Protein AF-A0A431HEK0-F1 (afdb_monomer)

pLDDT: mean 80.91, std 14.68, range [28.23, 98.06]

Mean predicted aligned error: 15.7 Å

Sequence (333 aa):
MTTFSYTINENSAVAIPVDEPGTIIGIVGDNPNFGKFKEALRTKTATTQMLLDFASPARMIQRQIESEDYNGIQIIDGVLFHDGNEVIGSLADRILRLHLEGFELKPLALFAERLWRNPDVRVRAELDLFLEACDLPITPDGFFLAFKKVRSNYTDIHSGTFDNSIGRTPSMPRDQVDDNRHRTCSSGLHFCSKEYLPKFGSNDSGTRVMVVKVSPEDVVAIPADYNNSKGRASRYEVVGEVSHEAALTKVWPAVSAEYGSPEPATVVQTPKPKNPNGAFSIETKQLGTLNAIHAENALHKYGSATNWARAHNWPESTVRDWVRRLRKMGANL

Solvent-accessible surface area (backbone atoms only — not comparable to full-atom values): 18283 Å² total; per-residue (Å²): 132,58,54,66,55,70,53,77,60,90,60,32,35,39,40,26,37,69,91,43,73,86,46,78,44,58,37,49,46,86,45,85,39,38,65,58,48,54,48,30,63,72,70,64,72,35,42,74,63,59,49,46,31,50,49,31,60,49,58,39,50,27,48,53,43,75,73,41,94,52,85,55,45,45,51,59,97,71,43,36,26,48,79,86,39,78,47,61,62,71,52,38,52,49,49,54,50,43,40,69,75,68,46,72,60,62,27,53,42,41,25,50,56,32,29,68,64,20,90,46,70,65,45,56,69,45,51,53,59,34,33,64,76,47,63,42,21,33,23,71,83,15,28,34,47,37,34,32,65,22,33,73,83,28,18,35,70,85,83,56,74,48,58,55,46,72,80,29,63,45,70,52,65,61,91,68,32,55,57,56,32,87,52,76,89,60,52,52,52,64,38,24,26,56,89,33,53,86,68,53,70,77,91,56,77,57,53,40,37,33,34,31,42,31,46,48,41,32,49,54,25,62,24,69,55,82,82,40,29,41,36,28,19,27,38,39,35,22,46,17,46,46,54,71,68,54,46,67,68,60,79,62,52,71,66,42,87,80,57,56,58,94,56,81,51,78,81,73,62,60,73,69,57,97,46,84,24,61,84,38,69,44,84,42,96,87,67,42,74,43,39,35,49,60,50,39,54,42,32,68,74,45,72,32,46,56,47,42,14,57,79,68,77,43,62,44,67,57,42,46,48,51,55,51,53,37,40,75,76,68,30,88,114

Radius of gyration: 28.75 Å; Cα contacts (8 Å, |Δi|>4): 610; chains: 1; bounding box: 83×37×68 Å

Secondary structure (DSSP, 8-state):
---EEEEE-SSEEEEEESS-TT--EEEETTSTTHHHHHHHHHHT---HHHHHHHH-HHHHHHHHHHHS--TTEEEETTEEEETTEEPPHHHHHHHHHHHHTT--HHHHHHHHHHHHH-S-HHHHHHHHHHHHHTTPPBPTTS-EEEEEEE-TTSBBTTTS-SB--TT---B--GGGS---TT-SS-SSEEEE-TTTGGGSS---TT-EEEEEEE-GGGEEE--SSTTT-EEEESB-EEEEEE-HHHHHH----SB------SSPPP-------SSGGGG-EEEETTTEEEEHHHHHHHHHHHSSHHHHHHHTT--HHHHHHHHHHHHHTT---

Foldseek 3Di:
DWAWDKDDDQFKIWIATPVGNVDIQIATNPQLLNVVLVVCNVVVVDDPVNSNCSSDVLVVVQVVCVVDPLQQWHRDPQFIDRVRHTQAPLLSVVLSVVVSVVDDNNLSSLLSVLLVLAPDPVLSNVVSVLCVVQLWAGENRNWIKFKAKDALQQARQPPSPFRLDAQDKDADPLVQADLDLQDDDHDFDKTFGLVCVCVHHDPDLSMWMFMKTGGSNQWRYQRPPPPSGMTGGRIIHGHATDDNVCRNVDRDDNYDNDHYDSDHDPPPRPPCPPFVQQVFWDADPPPGIDGLVNLVVLCVVQVHLQSSCVVVVHDSVRSVVRNVRSVVVPRDD

Structure (mmCIF, N/CA/C/O backbone):
data_AF-A0A431HEK0-F1
#
_entry.id   AF-A0A431HEK0-F1
#
loop_
_atom_site.group_PDB
_atom_site.id
_atom_site.type_symbol
_atom_site.label_atom_id
_atom_site.label_alt_id
_atom_site.label_comp_id
_atom_site.label_asym_id
_atom_site.label_entity_id
_atom_site.label_seq_id
_atom_site.pdbx_PDB_ins_code
_atom_site.Cartn_x
_atom_site.Cartn_y
_atom_site.Cartn_z
_atom_site.occupancy
_atom_site.B_iso_or_equiv
_atom_site.auth_seq_id
_atom_site.auth_comp_id
_atom_site.auth_asym_id
_atom_site.auth_atom_id
_atom_site.pdbx_PDB_model_num
ATOM 1 N N . MET A 1 1 ? -25.879 15.448 33.389 1.00 63.03 1 MET A N 1
ATOM 2 C CA . MET A 1 1 ? -24.493 15.049 33.714 1.00 63.03 1 MET A CA 1
ATOM 3 C C . MET A 1 1 ? -24.580 13.860 34.640 1.00 63.03 1 MET A C 1
ATOM 5 O O . MET A 1 1 ? -25.267 13.962 35.650 1.00 63.03 1 MET A O 1
ATOM 9 N N . THR A 1 2 ? -23.964 12.746 34.267 1.00 79.75 2 THR A N 1
ATOM 10 C CA . THR A 1 2 ? -24.025 11.509 35.048 1.00 79.75 2 THR A CA 1
ATOM 11 C C . THR A 1 2 ? -22.987 11.557 36.164 1.00 79.75 2 THR A C 1
ATOM 13 O O . THR A 1 2 ? -21.867 12.021 35.957 1.00 79.75 2 THR A O 1
ATOM 16 N N . THR A 1 3 ? -23.359 11.120 37.365 1.00 89.44 3 THR A N 1
ATOM 17 C CA . THR A 1 3 ? -22.424 11.017 38.496 1.00 89.44 3 THR A CA 1
ATOM 18 C C . THR A 1 3 ? -21.937 9.581 38.594 1.00 89.44 3 THR A C 1
ATOM 20 O O . THR A 1 3 ? -22.735 8.664 38.433 1.00 89.44 3 THR A O 1
ATOM 23 N N . PHE A 1 4 ? -20.649 9.381 38.876 1.00 92.94 4 PHE A N 1
ATOM 24 C CA . PHE A 1 4 ? -20.046 8.051 38.959 1.00 92.94 4 PHE A CA 1
ATOM 25 C C . PHE A 1 4 ? -19.393 7.817 40.314 1.00 92.94 4 PHE A C 1
ATOM 27 O O . PHE A 1 4 ? -18.645 8.665 40.805 1.00 92.94 4 PHE A O 1
ATOM 34 N N . SER A 1 5 ? -19.603 6.627 40.864 1.00 93.31 5 SER A N 1
ATOM 35 C CA . SER A 1 5 ? -18.700 6.034 41.847 1.00 93.31 5 SER A CA 1
ATOM 36 C C . SER A 1 5 ? -17.608 5.286 41.090 1.00 93.31 5 SER A C 1
ATOM 38 O O . SER A 1 5 ? -17.917 4.450 40.245 1.00 93.31 5 SER A O 1
ATOM 40 N N . TYR A 1 6 ? -16.334 5.586 41.348 1.00 93.88 6 TYR A N 1
ATOM 41 C CA . TYR A 1 6 ? -15.240 4.973 40.594 1.00 93.88 6 TYR A CA 1
ATOM 42 C C . TYR A 1 6 ? -14.011 4.668 41.450 1.00 93.88 6 TYR A C 1
ATOM 44 O O . TYR A 1 6 ? -13.747 5.322 42.456 1.00 93.88 6 TYR A O 1
ATOM 52 N N . THR A 1 7 ? -13.237 3.679 41.007 1.00 94.19 7 THR A N 1
ATOM 53 C CA . THR A 1 7 ? -11.906 3.346 41.528 1.00 94.19 7 THR A CA 1
ATOM 54 C C . THR A 1 7 ? -10.924 3.324 40.365 1.00 94.19 7 THR A C 1
ATOM 56 O O . THR A 1 7 ? -11.221 2.754 39.319 1.00 94.19 7 THR A O 1
ATOM 59 N N . ILE A 1 8 ? -9.758 3.947 40.535 1.00 92.75 8 ILE A N 1
ATOM 60 C CA . ILE A 1 8 ? -8.675 3.951 39.546 1.00 92.75 8 ILE A CA 1
ATOM 61 C C . ILE A 1 8 ? -7.411 3.467 40.253 1.00 92.75 8 ILE A C 1
ATOM 63 O O . ILE A 1 8 ? -7.030 4.036 41.275 1.00 92.75 8 ILE A O 1
ATOM 67 N N . ASN A 1 9 ? -6.754 2.455 39.697 1.00 89.88 9 ASN A N 1
ATOM 68 C CA . ASN A 1 9 ? -5.405 2.042 40.078 1.00 89.88 9 ASN A CA 1
ATOM 69 C C . ASN A 1 9 ? -4.476 2.090 38.849 1.00 89.88 9 ASN A C 1
ATOM 71 O O . ASN A 1 9 ? -4.862 2.595 37.793 1.00 89.88 9 ASN A O 1
ATOM 75 N N . GLU A 1 10 ? -3.231 1.634 38.993 1.00 84.50 10 GLU A N 1
ATOM 76 C CA . GLU A 1 10 ? -2.246 1.673 37.902 1.00 84.50 10 GLU A CA 1
ATOM 77 C C . GLU A 1 10 ? -2.648 0.795 36.708 1.00 84.50 10 GLU A C 1
ATOM 79 O O . GLU A 1 10 ? -2.427 1.190 35.565 1.00 84.50 10 GLU A O 1
ATOM 84 N N . ASN A 1 11 ? -3.315 -0.334 36.966 1.00 87.81 11 ASN A N 1
ATOM 85 C CA . ASN A 1 11 ? -3.565 -1.385 35.976 1.00 87.81 11 ASN A CA 1
ATOM 86 C C . ASN A 1 11 ? -5.035 -1.502 35.549 1.00 87.81 11 ASN A C 1
ATOM 88 O O . ASN A 1 11 ? -5.365 -2.359 34.734 1.00 87.81 11 ASN A O 1
ATOM 92 N N . SER A 1 12 ? -5.941 -0.709 36.121 1.00 91.62 12 SER A N 1
ATOM 93 C CA . SER A 1 12 ? -7.375 -0.775 35.830 1.00 91.62 12 SER A CA 1
ATOM 94 C C . SER A 1 12 ? -8.145 0.418 36.397 1.00 91.62 12 SER A C 1
ATOM 96 O O . SER A 1 12 ? -7.710 1.092 37.336 1.00 91.62 12 SER A O 1
ATOM 98 N N . ALA A 1 13 ? -9.330 0.659 35.846 1.00 94.75 13 ALA A N 1
ATOM 99 C CA . ALA A 1 13 ? -10.325 1.553 36.411 1.00 94.75 13 ALA A CA 1
ATOM 100 C C . ALA A 1 13 ? -11.715 0.927 36.296 1.00 94.75 13 ALA A C 1
ATOM 102 O O . ALA A 1 13 ? -12.019 0.241 35.324 1.00 94.75 13 ALA A O 1
ATOM 103 N N . VAL A 1 14 ? -12.557 1.186 37.292 1.00 93.56 14 VAL A N 1
ATOM 104 C CA . VAL A 1 14 ? -13.960 0.766 37.318 1.00 93.56 14 VAL A CA 1
ATOM 105 C C . VAL A 1 14 ? -14.817 1.975 37.657 1.00 93.56 14 VAL A C 1
ATOM 107 O O . VAL A 1 14 ? -14.498 2.699 38.599 1.00 93.56 14 VAL A O 1
ATOM 110 N N . ALA A 1 15 ? -15.895 2.182 36.908 1.00 94.50 15 ALA A N 1
ATOM 111 C CA . ALA A 1 15 ? -16.895 3.214 37.141 1.00 94.50 15 ALA A CA 1
ATOM 112 C C . ALA A 1 15 ? -18.304 2.612 37.177 1.00 94.50 15 ALA A C 1
ATOM 114 O O . ALA A 1 15 ? -18.629 1.721 36.393 1.00 94.50 15 ALA A O 1
ATOM 115 N N . ILE A 1 16 ? -19.133 3.126 38.081 1.00 93.69 16 ILE A N 1
ATOM 116 C CA . ILE A 1 16 ? -20.533 2.744 38.268 1.00 93.69 16 ILE A CA 1
ATOM 117 C C . ILE A 1 16 ? -21.367 4.034 38.239 1.00 93.69 16 ILE A C 1
ATOM 119 O O . ILE A 1 16 ? -21.115 4.915 39.073 1.00 93.69 16 ILE A O 1
ATOM 123 N N . PRO A 1 17 ? -22.312 4.199 37.293 1.00 93.38 17 PRO A N 1
ATOM 124 C CA . PRO A 1 17 ? -23.237 5.326 37.291 1.00 93.38 17 PRO A CA 1
ATOM 125 C C . PRO A 1 17 ? -24.120 5.280 38.542 1.00 93.38 17 PRO A C 1
ATOM 127 O O . PRO A 1 17 ? -24.661 4.235 38.896 1.00 93.38 17 PRO A O 1
ATOM 130 N N . VAL A 1 18 ? -24.273 6.408 39.230 1.00 90.19 18 VAL A N 1
ATOM 131 C CA . VAL A 1 18 ? -25.077 6.492 40.463 1.00 90.19 18 VAL A CA 1
ATOM 132 C C . VAL A 1 18 ? -26.572 6.296 40.178 1.00 90.19 18 VAL A C 1
ATOM 134 O O . VAL A 1 18 ? -27.299 5.773 41.017 1.00 90.19 18 VAL A O 1
ATOM 137 N N . ASP A 1 19 ? -27.021 6.710 38.997 1.00 89.50 19 ASP A N 1
ATOM 138 C CA . ASP A 1 19 ? -28.378 6.544 38.471 1.00 89.50 19 ASP A CA 1
ATOM 139 C C . ASP A 1 19 ? -28.660 5.128 37.941 1.00 89.50 19 ASP A C 1
ATOM 141 O O . ASP A 1 19 ? -29.814 4.706 37.921 1.00 89.50 19 ASP A O 1
ATOM 145 N N . GLU A 1 20 ? -27.620 4.366 37.591 1.00 88.12 20 GLU A N 1
ATOM 146 C CA . GLU A 1 20 ? -27.715 2.983 37.107 1.00 88.12 20 GLU A CA 1
ATOM 147 C C . GLU A 1 20 ? -26.702 2.062 37.817 1.00 88.12 20 GLU A C 1
ATOM 149 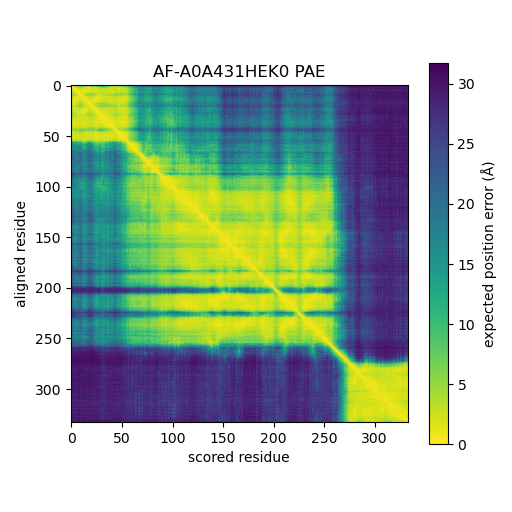O O . GLU A 1 20 ? -25.752 1.572 37.201 1.00 88.12 20 GLU A O 1
ATOM 154 N N . PRO A 1 21 ? -26.890 1.762 39.115 1.00 83.25 21 PRO A N 1
ATOM 155 C CA . PRO A 1 21 ? -25.913 1.007 39.905 1.00 83.25 21 PRO A CA 1
ATOM 156 C C . PRO A 1 21 ? -25.707 -0.449 39.447 1.00 83.25 21 PRO A C 1
ATOM 158 O O . PRO A 1 21 ? -24.748 -1.092 39.869 1.00 83.25 21 PRO A O 1
ATOM 161 N N . GLY A 1 22 ? -26.588 -0.979 38.589 1.00 82.50 22 GLY A N 1
ATOM 162 C CA . GLY A 1 22 ? -26.416 -2.284 37.938 1.00 82.50 22 GLY A CA 1
ATOM 163 C C . GLY A 1 22 ? -25.423 -2.276 36.767 1.00 82.50 22 GLY A C 1
ATOM 164 O O . GLY A 1 22 ? -24.992 -3.341 36.328 1.00 82.50 22 GLY A O 1
ATOM 165 N N . THR A 1 23 ? -25.038 -1.098 36.271 1.00 86.12 23 THR A N 1
ATOM 166 C CA . THR A 1 23 ? -24.104 -0.935 35.155 1.00 86.12 23 THR A CA 1
ATOM 167 C C . THR A 1 23 ? -22.680 -0.796 35.694 1.00 86.12 23 THR A C 1
ATOM 169 O O . THR A 1 23 ? -22.326 0.210 36.303 1.00 86.12 23 THR A O 1
ATOM 172 N N . ILE A 1 24 ? -21.832 -1.799 35.452 1.00 88.25 24 ILE A N 1
ATOM 173 C CA . ILE A 1 24 ? -20.416 -1.782 35.850 1.00 88.25 24 ILE A CA 1
ATOM 174 C C . ILE A 1 24 ? -19.551 -1.599 34.604 1.00 88.25 24 ILE A C 1
ATOM 176 O O . ILE A 1 24 ? -19.612 -2.405 33.676 1.00 88.25 24 ILE A O 1
ATOM 180 N N . ILE A 1 25 ? -18.725 -0.552 34.591 1.00 91.94 25 ILE A N 1
ATOM 181 C CA . ILE A 1 25 ? -17.866 -0.207 33.456 1.00 91.94 25 ILE A CA 1
ATOM 182 C C . ILE A 1 25 ? -16.406 -0.343 33.884 1.00 91.94 25 ILE A C 1
ATOM 184 O O . ILE A 1 25 ? -15.903 0.485 34.641 1.00 91.94 25 ILE A O 1
ATOM 188 N N . GLY A 1 26 ? -15.734 -1.395 33.416 1.00 89.38 26 GLY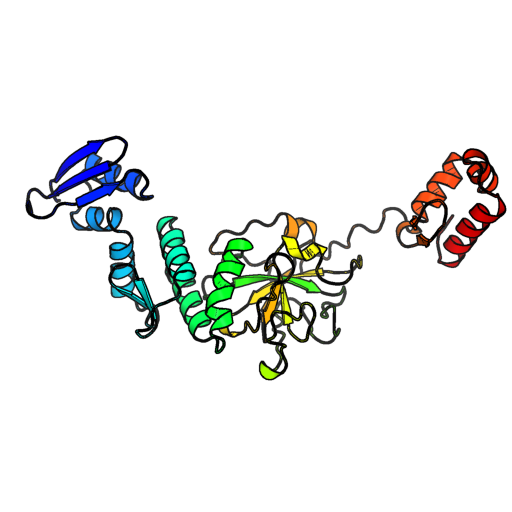 A N 1
ATOM 189 C CA . GLY A 1 26 ? -14.331 -1.679 33.725 1.00 89.38 26 GLY A CA 1
ATOM 190 C C . GLY A 1 26 ? -13.415 -1.502 32.517 1.00 89.38 26 GLY A C 1
ATOM 191 O O . GLY A 1 26 ? -13.778 -1.874 31.407 1.00 89.38 26 GLY A O 1
ATOM 192 N N . ILE A 1 27 ? -12.215 -0.973 32.745 1.00 89.06 27 ILE A N 1
ATOM 193 C CA . ILE A 1 27 ? -11.148 -0.853 31.746 1.00 89.06 27 ILE A CA 1
ATOM 194 C C . ILE A 1 27 ? -9.809 -1.274 32.361 1.00 89.06 27 ILE A C 1
ATOM 196 O O . ILE A 1 27 ? -9.522 -0.958 33.517 1.00 89.06 27 ILE A O 1
ATOM 200 N N . VAL A 1 28 ? -8.995 -1.998 31.595 1.00 87.06 28 VAL A N 1
ATOM 201 C CA . VAL A 1 28 ? -7.632 -2.418 31.963 1.00 87.06 28 VAL A CA 1
ATOM 202 C C . VAL A 1 28 ? -6.593 -1.390 31.506 1.00 87.06 28 VAL A C 1
ATOM 204 O O . VAL A 1 28 ? -6.850 -0.587 30.611 1.00 87.06 28 VAL A O 1
ATOM 207 N N . GLY A 1 29 ? -5.437 -1.371 32.166 1.00 83.31 29 GLY A N 1
ATOM 208 C CA . GLY A 1 29 ? -4.431 -0.314 32.035 1.00 83.31 29 GLY A CA 1
ATOM 209 C C . GLY A 1 29 ? -3.682 -0.287 30.702 1.00 83.31 29 GLY A C 1
ATOM 210 O O . GLY A 1 29 ? -3.176 0.764 30.317 1.00 83.31 29 GLY A O 1
ATOM 211 N N . ASP A 1 30 ? -3.636 -1.418 30.000 1.00 77.94 30 ASP A N 1
ATOM 212 C CA . ASP A 1 30 ? -3.054 -1.588 28.664 1.00 77.94 30 ASP A CA 1
ATOM 213 C C . ASP A 1 30 ? -4.016 -1.192 27.531 1.00 77.94 30 ASP A C 1
ATOM 215 O O . ASP A 1 30 ? -3.599 -1.080 26.378 1.00 77.94 30 ASP A O 1
ATOM 219 N N . ASN A 1 31 ? -5.288 -0.920 27.841 1.00 78.44 31 ASN A N 1
ATOM 220 C CA . ASN A 1 31 ? -6.233 -0.419 26.856 1.00 78.44 31 ASN A CA 1
ATOM 221 C C . ASN A 1 31 ? -5.799 0.986 26.376 1.00 78.44 31 ASN A C 1
ATOM 223 O O . ASN A 1 31 ? -5.596 1.880 27.206 1.00 78.44 31 ASN A O 1
ATOM 227 N N . PRO A 1 32 ? -5.724 1.245 25.056 1.00 75.62 32 PRO A N 1
ATOM 228 C CA . PRO A 1 32 ? -5.269 2.533 24.517 1.00 75.62 32 PRO A CA 1
ATOM 229 C C . PRO A 1 32 ? -6.132 3.729 24.958 1.00 75.62 32 PRO A C 1
ATOM 231 O O . PRO A 1 32 ? -5.646 4.858 25.038 1.00 75.62 32 PRO A O 1
ATOM 234 N N . ASN A 1 33 ? -7.397 3.502 25.322 1.00 83.06 33 ASN A N 1
ATOM 235 C CA . ASN A 1 33 ? -8.299 4.530 25.842 1.00 83.06 33 ASN A CA 1
ATOM 236 C C . ASN A 1 33 ? -8.250 4.685 27.374 1.00 83.06 33 ASN A C 1
ATOM 238 O O . ASN A 1 33 ? -8.965 5.531 27.916 1.00 83.06 33 ASN A O 1
ATOM 242 N N . PHE A 1 34 ? -7.397 3.946 28.095 1.00 88.12 34 PHE A N 1
ATOM 243 C CA . PHE A 1 34 ? -7.302 4.021 29.559 1.00 88.12 34 PHE A CA 1
ATOM 244 C C . PHE A 1 34 ? -7.006 5.440 30.066 1.00 88.12 34 PHE A C 1
ATOM 246 O O . PHE A 1 34 ? -7.581 5.894 31.059 1.00 88.12 34 PHE A O 1
ATOM 253 N N . GLY A 1 35 ? -6.146 6.181 29.359 1.00 88.69 35 GLY A N 1
ATOM 254 C CA . GLY A 1 35 ? -5.864 7.588 29.655 1.00 88.69 35 GLY A CA 1
ATOM 255 C C . GLY A 1 35 ? -7.117 8.467 29.579 1.00 88.69 35 GLY A C 1
ATOM 256 O O . GLY A 1 35 ? -7.443 9.151 30.552 1.00 88.69 35 GLY A O 1
ATOM 257 N N . LYS A 1 36 ? -7.858 8.370 28.465 1.00 87.69 36 LYS A N 1
ATOM 258 C CA . LYS A 1 36 ? -9.098 9.125 28.213 1.00 87.69 36 LYS A CA 1
ATOM 259 C C . LYS A 1 36 ? -10.192 8.779 29.228 1.00 87.69 36 LYS A C 1
ATOM 261 O O . LYS A 1 36 ? -10.860 9.674 29.738 1.00 87.69 36 LYS A O 1
ATOM 266 N N . PHE A 1 37 ? -10.325 7.501 29.593 1.00 90.62 37 PHE A N 1
ATOM 267 C CA . PHE A 1 37 ? -11.273 7.040 30.613 1.00 90.62 37 PHE A CA 1
ATOM 268 C C . PHE A 1 37 ? -11.012 7.692 31.978 1.00 90.62 37 PHE A C 1
ATOM 270 O O . PHE A 1 37 ? -11.928 8.224 32.609 1.00 90.62 37 PHE A O 1
ATOM 277 N N . LYS A 1 38 ? -9.746 7.713 32.424 1.00 92.75 38 LYS A N 1
ATOM 278 C CA . LYS A 1 38 ? -9.354 8.366 33.685 1.00 92.75 38 LYS A CA 1
ATOM 279 C C . LYS A 1 38 ? -9.619 9.867 33.658 1.00 92.75 38 LYS A C 1
ATOM 281 O O . LYS A 1 38 ? -10.068 10.426 34.657 1.00 92.75 38 LYS A O 1
ATOM 286 N N . GLU A 1 39 ? -9.308 10.523 32.547 1.00 91.12 39 GLU A N 1
ATOM 287 C CA . GLU A 1 39 ? -9.501 11.963 32.394 1.00 91.12 39 GLU A CA 1
ATOM 288 C C . GLU A 1 39 ? -10.985 12.349 32.411 1.00 91.12 39 GLU A C 1
ATOM 290 O O . GLU A 1 39 ? -11.368 13.265 33.142 1.00 91.12 39 GLU A O 1
ATOM 295 N N . ALA A 1 40 ? -11.836 11.608 31.696 1.00 90.25 40 ALA A N 1
ATOM 296 C CA . ALA A 1 40 ? -13.280 11.837 31.657 1.00 90.25 40 ALA A CA 1
ATOM 297 C C . ALA A 1 40 ? -13.935 11.695 33.044 1.00 90.25 40 ALA A C 1
ATOM 299 O O . ALA A 1 40 ? -14.774 12.516 33.428 1.00 90.25 40 ALA A O 1
ATOM 300 N N . LEU A 1 41 ? -13.505 10.703 33.836 1.00 91.12 41 LEU A N 1
ATOM 301 C CA . LEU A 1 41 ? -13.943 10.544 35.228 1.00 91.12 41 LEU A CA 1
ATOM 302 C C . LEU A 1 41 ? -13.493 11.707 36.122 1.00 91.12 41 LEU A C 1
ATOM 304 O O . LEU A 1 41 ? -14.279 12.218 36.918 1.00 91.12 41 LEU A O 1
ATOM 308 N N . ARG A 1 42 ? -12.237 12.153 35.985 1.00 89.06 42 ARG A N 1
ATOM 309 C CA . ARG A 1 42 ? -11.661 13.235 36.806 1.00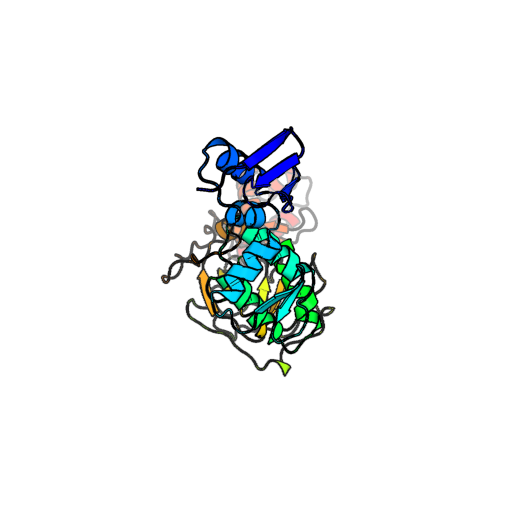 89.06 42 ARG A CA 1
ATOM 310 C C . ARG A 1 42 ? -12.269 14.601 36.501 1.00 89.06 42 ARG A C 1
ATOM 312 O O . ARG A 1 42 ? -12.493 15.386 37.418 1.00 89.06 42 ARG A O 1
ATOM 319 N N . THR A 1 43 ? -12.533 14.883 35.229 1.00 85.38 43 THR A N 1
ATOM 320 C CA . THR A 1 43 ? -13.062 16.177 34.765 1.00 85.38 43 THR A CA 1
ATOM 321 C C . THR A 1 43 ? -14.582 16.287 34.888 1.00 85.38 43 THR A C 1
ATOM 323 O O . THR A 1 43 ? -15.132 17.354 34.632 1.00 85.38 43 THR A O 1
ATOM 326 N N . LYS A 1 44 ? -15.268 15.214 35.317 1.00 77.62 44 LYS A N 1
ATOM 327 C CA . LYS A 1 44 ? -16.736 15.141 35.456 1.00 77.62 44 LYS A CA 1
ATOM 328 C C . LYS A 1 44 ? -17.496 15.476 34.164 1.00 77.62 44 LYS A C 1
ATOM 330 O O . LYS A 1 44 ? -18.645 15.906 34.210 1.00 77.62 44 LYS A O 1
ATOM 335 N N . THR A 1 45 ? -16.858 15.267 33.017 1.00 78.69 45 THR A N 1
ATOM 336 C CA . THR A 1 45 ? -17.457 15.442 31.685 1.00 78.69 45 THR A CA 1
ATOM 337 C C . THR A 1 45 ? -18.040 14.138 31.134 1.00 78.69 45 THR A C 1
ATOM 339 O O . THR A 1 45 ? -18.759 14.161 30.138 1.00 78.69 45 THR A O 1
ATOM 342 N N . ALA A 1 46 ? -17.766 13.006 31.792 1.00 82.69 46 ALA A N 1
ATOM 343 C CA . ALA A 1 46 ? -18.192 11.682 31.360 1.00 82.69 46 ALA A CA 1
ATOM 344 C C . ALA A 1 46 ? -19.722 11.503 31.336 1.00 82.69 46 ALA A C 1
ATOM 346 O O . ALA A 1 46 ? -20.435 11.868 32.274 1.00 82.69 46 ALA A O 1
ATOM 347 N N . THR A 1 47 ? -20.216 10.847 30.287 1.00 90.19 47 THR A N 1
ATOM 348 C CA . THR A 1 47 ? -21.532 10.190 30.265 1.00 90.19 47 THR A CA 1
ATOM 349 C C . THR A 1 47 ? -21.347 8.682 30.425 1.00 90.19 47 THR A C 1
ATOM 351 O O . THR A 1 47 ? -20.264 8.161 30.140 1.00 90.19 47 THR A O 1
ATOM 354 N N . THR A 1 48 ? -22.396 7.955 30.839 1.00 88.12 48 THR A N 1
ATOM 355 C CA . THR A 1 48 ? -22.353 6.474 30.913 1.00 88.12 48 THR A CA 1
ATOM 356 C C . THR A 1 48 ? -21.927 5.911 29.571 1.00 88.12 48 THR A C 1
ATOM 358 O O . THR A 1 48 ? -21.133 4.974 29.492 1.00 88.12 48 THR A O 1
ATOM 361 N N . GLN A 1 49 ? -22.405 6.559 28.507 1.00 82.75 49 GLN A N 1
ATOM 362 C CA . GLN A 1 49 ? -22.155 6.091 27.172 1.00 82.75 49 GLN A CA 1
ATOM 363 C C . GLN A 1 49 ? -20.686 6.207 26.767 1.00 82.75 49 GLN A C 1
ATOM 365 O O . GLN A 1 49 ? -20.102 5.222 26.323 1.00 82.75 49 GLN A O 1
ATOM 370 N N . MET A 1 50 ? -20.086 7.368 27.026 1.00 84.75 50 MET A N 1
ATOM 371 C CA . MET A 1 50 ? -18.684 7.657 26.732 1.00 84.75 50 MET A CA 1
ATOM 372 C C . MET A 1 50 ? -17.727 6.699 27.455 1.00 84.75 50 MET A C 1
ATOM 374 O O . 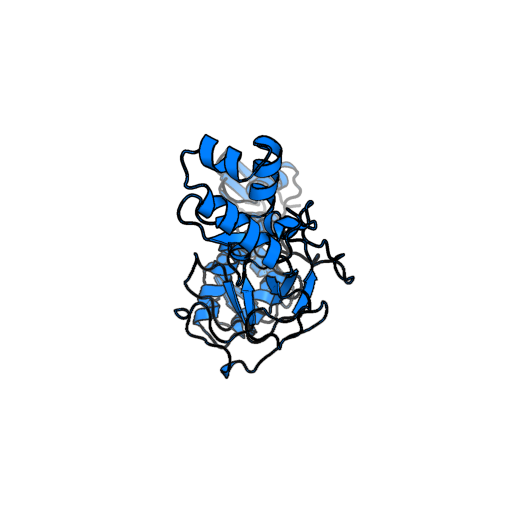MET A 1 50 ? -16.736 6.253 26.882 1.00 84.75 50 MET A O 1
ATOM 378 N N . LEU A 1 51 ? -18.024 6.336 28.707 1.00 88.62 51 LEU A N 1
ATOM 379 C CA . LEU A 1 51 ? -17.201 5.376 29.450 1.00 88.62 51 LEU A CA 1
ATOM 380 C C . LEU A 1 51 ? -17.333 3.949 28.902 1.00 88.62 51 LEU A C 1
ATOM 382 O O . LEU A 1 51 ? -16.332 3.236 28.837 1.00 88.62 51 LEU A O 1
ATOM 386 N N . LEU A 1 52 ? -18.533 3.538 28.477 1.00 84.62 52 LEU A N 1
ATOM 387 C CA . LEU A 1 52 ? -18.743 2.252 27.801 1.00 84.62 52 LEU A CA 1
ATOM 388 C C . LEU A 1 52 ? -17.989 2.175 26.465 1.00 84.62 52 LEU A C 1
ATOM 390 O O . LEU A 1 52 ? -17.445 1.119 26.155 1.00 84.62 52 LEU A O 1
ATOM 394 N N . ASP A 1 53 ? -17.934 3.273 25.705 1.00 76.06 53 ASP A N 1
ATOM 395 C CA . ASP A 1 53 ? -17.176 3.363 24.447 1.00 76.06 53 ASP A CA 1
ATOM 396 C C . ASP A 1 53 ? -15.671 3.186 24.672 1.00 76.06 53 ASP A C 1
ATOM 398 O O . ASP A 1 53 ? -15.008 2.415 23.981 1.00 76.06 53 ASP A O 1
ATOM 402 N N . PHE A 1 54 ? -15.126 3.843 25.695 1.00 82.62 54 PHE A N 1
ATOM 403 C CA . PHE A 1 54 ? -13.717 3.691 26.055 1.00 82.62 54 PHE A CA 1
ATOM 404 C C . PHE A 1 54 ? -13.383 2.284 26.563 1.00 82.62 54 PHE A C 1
ATOM 406 O O . PHE A 1 54 ? -12.342 1.736 26.201 1.00 82.62 54 PHE A O 1
ATOM 413 N N . ALA A 1 55 ? -14.253 1.707 27.398 1.00 81.12 55 ALA A N 1
ATOM 414 C CA . ALA A 1 55 ? -14.074 0.374 27.972 1.00 81.12 55 ALA A CA 1
ATOM 415 C C . ALA A 1 55 ? -14.240 -0.752 26.942 1.00 81.12 55 ALA A C 1
ATOM 417 O O . ALA A 1 55 ? -13.620 -1.805 27.078 1.00 81.12 55 ALA A O 1
ATOM 418 N N . SER A 1 56 ? -15.051 -0.535 25.905 1.00 74.19 56 SER A N 1
ATOM 419 C CA . SER A 1 56 ? -15.300 -1.502 24.840 1.00 74.19 56 SER A CA 1
ATOM 420 C C . SER A 1 56 ? -15.146 -0.843 23.464 1.00 74.19 56 SER A C 1
ATOM 422 O O . SER A 1 56 ? -16.135 -0.421 22.862 1.00 74.19 56 SER A O 1
ATOM 424 N N . PRO A 1 57 ? -13.913 -0.797 22.929 1.00 62.56 57 PRO A N 1
ATOM 425 C CA . PRO A 1 57 ? -13.631 -0.270 21.594 1.00 62.56 57 PRO A CA 1
ATOM 426 C C . PRO A 1 57 ? -14.514 -0.863 20.489 1.00 62.56 57 PRO A C 1
ATOM 428 O O . PRO A 1 57 ? -14.958 -0.145 19.599 1.00 62.56 57 PRO A O 1
ATOM 431 N N . ALA A 1 58 ? -14.837 -2.156 20.591 1.00 61.41 58 ALA A N 1
ATOM 432 C CA . ALA A 1 58 ? -15.751 -2.834 19.677 1.00 61.41 58 ALA A CA 1
ATOM 433 C C . ALA A 1 58 ? -17.155 -2.200 19.658 1.00 61.41 58 ALA A C 1
ATOM 435 O O . ALA A 1 58 ? -17.720 -2.022 18.585 1.00 61.41 58 ALA A O 1
ATOM 436 N N . ARG A 1 59 ? -17.700 -1.794 20.816 1.00 63.44 59 ARG A N 1
ATOM 437 C CA . ARG A 1 59 ? -19.013 -1.124 20.903 1.00 63.44 59 ARG A CA 1
ATOM 438 C C . ARG A 1 59 ? -18.993 0.290 20.330 1.00 63.44 59 ARG A C 1
ATOM 440 O O . ARG A 1 59 ? -19.988 0.726 19.758 1.00 63.44 59 ARG A O 1
ATOM 447 N N . MET A 1 60 ? -17.875 0.998 20.484 1.00 63.25 60 MET A N 1
ATOM 448 C CA . MET A 1 60 ? -17.690 2.328 19.902 1.00 63.25 60 MET A CA 1
ATOM 449 C C . MET A 1 60 ? -17.716 2.257 18.373 1.00 63.25 60 MET A C 1
ATOM 451 O O . MET A 1 60 ? -18.465 2.993 17.733 1.00 63.25 60 MET A O 1
ATOM 455 N N . ILE A 1 61 ? -16.962 1.315 17.799 1.00 62.91 61 ILE A N 1
ATOM 456 C CA . ILE A 1 61 ? -16.926 1.103 16.350 1.00 62.91 61 ILE A CA 1
ATOM 457 C C . ILE A 1 61 ? -18.279 0.605 15.843 1.00 62.91 61 ILE A C 1
ATOM 459 O O . ILE A 1 61 ? -18.775 1.123 14.850 1.00 62.91 61 ILE A O 1
ATOM 463 N N . GLN A 1 62 ? -18.906 -0.347 16.542 1.00 63.97 62 GLN A N 1
ATOM 464 C CA . GLN A 1 62 ? -20.235 -0.844 16.190 1.00 63.97 62 GLN A CA 1
ATOM 465 C C . GLN A 1 62 ? -21.254 0.298 16.093 1.00 63.97 62 GLN A C 1
ATOM 467 O O . GLN A 1 62 ? -21.970 0.387 15.104 1.00 63.97 62 GLN A O 1
ATOM 472 N N . ARG A 1 63 ? -21.273 1.228 17.054 1.00 62.47 63 ARG A N 1
ATOM 473 C CA . ARG A 1 63 ? -22.154 2.402 16.989 1.00 62.47 63 ARG A CA 1
ATOM 474 C C . ARG A 1 63 ? -21.839 3.343 15.843 1.00 62.47 63 ARG A C 1
ATOM 476 O O . ARG A 1 63 ? -22.761 3.859 15.220 1.00 62.47 63 ARG A O 1
ATOM 483 N N . GLN A 1 64 ? -20.558 3.603 15.595 1.00 62.12 64 GLN A N 1
ATOM 484 C CA . GLN A 1 64 ? -20.163 4.440 14.471 1.00 62.12 64 GLN A CA 1
ATOM 485 C C . GLN A 1 64 ? -20.666 3.818 13.163 1.00 62.12 64 GLN A C 1
ATOM 487 O O . GLN A 1 64 ? -21.286 4.517 12.364 1.00 62.12 64 GLN A O 1
ATOM 492 N N . ILE A 1 65 ? -20.507 2.500 13.016 1.00 62.94 65 ILE A N 1
ATOM 493 C CA . ILE A 1 65 ? -21.034 1.721 11.894 1.00 62.94 65 ILE A CA 1
ATOM 494 C C . ILE A 1 65 ? -22.567 1.739 11.828 1.00 62.94 65 ILE A C 1
ATOM 496 O O . ILE A 1 65 ? -23.130 1.819 10.750 1.00 62.94 65 ILE A O 1
ATOM 500 N N . GLU A 1 66 ? -23.272 1.686 12.955 1.00 64.38 66 GLU A N 1
ATOM 501 C CA . GLU A 1 66 ? -24.739 1.777 12.978 1.00 64.38 66 GLU A CA 1
ATOM 502 C C . GLU A 1 66 ? -25.247 3.192 12.637 1.00 64.38 66 GLU A C 1
ATOM 504 O O . GLU A 1 66 ? -26.381 3.351 12.186 1.00 64.38 66 GLU A O 1
ATOM 509 N N . SER A 1 67 ? -24.424 4.226 12.850 1.00 58.41 67 SER A N 1
ATOM 510 C CA . SER A 1 67 ? -24.779 5.631 12.603 1.00 58.41 67 SER A CA 1
ATOM 511 C C . SER A 1 67 ? -24.505 6.123 11.177 1.00 58.41 67 SER A C 1
ATOM 513 O O . SER A 1 67 ? -25.063 7.145 10.774 1.00 58.41 67 SER A O 1
ATOM 515 N N . GLU A 1 68 ? -23.677 5.413 10.409 1.00 60.78 68 GLU A N 1
ATOM 516 C CA . GLU A 1 68 ? -23.284 5.773 9.043 1.00 60.78 68 GLU A CA 1
ATOM 517 C C . GLU A 1 68 ? -23.255 4.526 8.152 1.00 60.78 68 GLU A C 1
ATOM 519 O O . GLU A 1 68 ? -22.840 3.458 8.580 1.00 60.78 68 GLU A O 1
ATOM 524 N N . ASP A 1 69 ? -23.658 4.642 6.887 1.00 63.09 69 ASP A N 1
ATOM 525 C CA . ASP A 1 69 ? -23.571 3.510 5.962 1.00 63.09 69 ASP A CA 1
ATOM 526 C C . ASP A 1 69 ? -22.114 3.284 5.520 1.00 63.09 69 ASP A C 1
ATOM 528 O O . ASP A 1 69 ? -21.539 4.082 4.774 1.00 63.09 69 ASP A O 1
ATOM 532 N N . TYR A 1 70 ? -21.524 2.183 5.990 1.00 66.06 70 TYR A N 1
ATOM 533 C CA . TYR A 1 70 ? -20.207 1.690 5.578 1.00 66.06 70 TYR A CA 1
ATOM 534 C C . TYR A 1 70 ? -20.318 0.534 4.569 1.00 66.06 70 TYR A C 1
ATOM 536 O O . TYR A 1 70 ? -19.541 -0.417 4.636 1.00 66.06 70 TYR A O 1
ATOM 544 N N . ASN A 1 71 ? -21.285 0.596 3.645 1.00 63.50 71 ASN A N 1
ATOM 545 C CA . ASN A 1 71 ? -21.465 -0.359 2.544 1.00 63.50 71 ASN A CA 1
ATOM 546 C C . ASN A 1 71 ? -21.562 -1.823 3.017 1.00 63.50 71 ASN A C 1
ATOM 548 O O . ASN A 1 71 ? -20.880 -2.701 2.496 1.00 63.50 71 ASN A O 1
ATOM 552 N N . GLY A 1 72 ? -22.400 -2.097 4.021 1.00 63.62 72 GLY A N 1
ATOM 553 C CA . GLY A 1 72 ? -22.651 -3.469 4.491 1.00 63.62 72 GLY A CA 1
ATOM 554 C C . GLY A 1 72 ? -21.625 -4.022 5.488 1.00 63.62 72 GLY A C 1
ATOM 555 O O . GLY A 1 72 ? -21.711 -5.196 5.860 1.00 63.62 72 GLY A O 1
ATOM 556 N N . ILE A 1 73 ? -20.686 -3.192 5.956 1.00 66.75 73 ILE A N 1
ATOM 557 C CA . ILE A 1 73 ? -19.793 -3.536 7.066 1.00 66.75 73 ILE A CA 1
ATOM 558 C C . ILE A 1 73 ? -20.544 -3.474 8.396 1.00 66.75 73 ILE A C 1
ATOM 560 O O . ILE A 1 73 ? -21.316 -2.553 8.635 1.00 66.75 73 ILE A O 1
ATOM 564 N N . GLN A 1 74 ? -20.316 -4.461 9.261 1.00 67.44 74 GLN A N 1
ATOM 565 C CA . GLN A 1 74 ? -20.920 -4.584 10.590 1.00 67.44 74 GLN A CA 1
ATOM 566 C C . GLN A 1 74 ? -19.872 -5.062 11.595 1.00 67.44 74 GLN A C 1
ATOM 568 O O . GLN A 1 74 ? -18.968 -5.803 11.228 1.00 67.44 74 GLN A O 1
ATOM 573 N N . ILE A 1 75 ? -19.997 -4.686 12.869 1.00 63.88 75 ILE A N 1
ATOM 574 C CA . ILE A 1 75 ? -19.272 -5.357 13.957 1.00 63.88 75 ILE A CA 1
ATOM 575 C C . ILE A 1 75 ? -20.291 -5.973 14.897 1.00 63.88 75 ILE A C 1
ATOM 577 O O . ILE A 1 75 ? -21.111 -5.259 15.465 1.00 63.88 75 ILE A O 1
ATOM 581 N N . ILE A 1 76 ? -20.224 -7.290 15.062 1.00 63.72 76 ILE A N 1
ATOM 582 C CA . ILE A 1 76 ? -21.103 -8.050 15.949 1.00 63.72 76 ILE A CA 1
ATOM 583 C C . ILE A 1 76 ? -20.204 -8.774 16.947 1.00 63.72 76 ILE A C 1
ATOM 585 O O . ILE A 1 76 ? -19.329 -9.537 16.551 1.00 63.72 76 ILE A O 1
ATOM 589 N N . ASP A 1 77 ? -20.369 -8.477 18.238 1.00 59.72 77 ASP A N 1
ATOM 590 C CA . ASP A 1 77 ? -19.578 -9.058 19.336 1.00 59.72 77 ASP A CA 1
ATOM 591 C C . ASP A 1 77 ? -18.048 -8.954 19.150 1.00 59.72 77 ASP A C 1
ATOM 593 O O . ASP A 1 77 ? -17.283 -9.812 19.585 1.00 59.72 77 ASP A O 1
ATOM 597 N N . GLY A 1 78 ? -17.583 -7.869 18.519 1.00 55.59 78 GLY A N 1
ATOM 598 C CA . GLY A 1 78 ? -16.158 -7.629 18.253 1.00 55.59 78 GLY A CA 1
ATOM 599 C C . GLY A 1 78 ? -15.617 -8.300 16.990 1.00 55.59 78 GLY A C 1
ATOM 600 O O . GLY A 1 78 ? -14.444 -8.119 16.678 1.00 55.59 78 GLY A O 1
ATOM 601 N N . VAL A 1 79 ? -16.461 -9.009 16.242 1.00 58.25 79 VAL A N 1
ATOM 602 C CA . VAL A 1 79 ? -16.122 -9.613 14.951 1.00 58.25 79 VAL A CA 1
ATOM 603 C C . VAL A 1 79 ? -16.626 -8.713 13.828 1.00 58.25 79 VAL A C 1
ATOM 605 O O . VAL A 1 79 ? -17.774 -8.269 13.847 1.00 58.25 79 VAL A O 1
ATOM 608 N N . LEU A 1 80 ? -15.762 -8.423 12.856 1.00 69.06 80 LEU A N 1
ATOM 609 C CA . LEU A 1 80 ? -16.094 -7.612 11.688 1.00 69.06 80 LEU A CA 1
ATOM 610 C C . LEU A 1 80 ? -16.756 -8.487 10.616 1.00 69.06 80 LEU A C 1
ATOM 612 O O . LEU A 1 80 ? -16.235 -9.542 10.268 1.00 69.06 80 LEU A O 1
ATOM 616 N N . PHE A 1 81 ? -17.874 -8.033 10.062 1.00 69.69 81 PHE A N 1
ATOM 617 C CA . PHE A 1 81 ? -18.628 -8.686 8.996 1.00 69.69 81 PHE A CA 1
ATOM 618 C C . PHE A 1 81 ? -18.776 -7.755 7.792 1.00 69.69 81 PHE A C 1
ATOM 620 O O . PHE A 1 81 ? -18.852 -6.540 7.954 1.00 69.69 81 PHE A O 1
ATOM 627 N N . HIS A 1 82 ? -18.868 -8.328 6.593 1.00 69.69 82 HIS A N 1
ATOM 628 C CA . HIS A 1 82 ? -19.267 -7.647 5.361 1.00 69.69 82 HIS A CA 1
ATOM 629 C C . HIS A 1 82 ? -20.342 -8.480 4.652 1.00 69.69 82 HIS A C 1
ATOM 631 O O . HIS A 1 82 ? -20.110 -9.647 4.318 1.00 69.69 82 HIS A O 1
ATOM 637 N N . ASP A 1 83 ? -21.526 -7.904 4.431 1.00 70.25 83 ASP A N 1
ATOM 638 C CA . ASP A 1 83 ? -22.692 -8.597 3.853 1.00 70.25 83 ASP A CA 1
ATOM 639 C C . ASP A 1 83 ? -22.988 -9.951 4.538 1.00 70.25 83 ASP A C 1
ATOM 641 O O . ASP A 1 83 ? -23.251 -10.965 3.889 1.00 70.25 83 ASP A O 1
ATOM 645 N N . GLY A 1 84 ? -22.876 -9.991 5.872 1.00 70.88 84 GLY A N 1
ATOM 646 C CA . GLY A 1 84 ? -23.125 -11.185 6.689 1.00 70.88 84 GLY A CA 1
ATOM 647 C C . GLY A 1 84 ? -21.997 -12.225 6.714 1.00 70.88 84 GLY A C 1
ATOM 648 O O . GLY A 1 84 ? -22.152 -13.260 7.358 1.00 70.88 84 GLY A O 1
ATOM 649 N N . ASN A 1 85 ? -20.862 -11.967 6.058 1.00 68.94 85 ASN A N 1
ATOM 650 C CA . ASN A 1 85 ? -19.692 -12.844 6.098 1.00 68.94 85 ASN A CA 1
ATOM 651 C C . ASN A 1 85 ? -18.614 -12.271 7.014 1.00 68.94 85 ASN A C 1
ATOM 653 O O . ASN A 1 85 ? -18.310 -11.085 6.927 1.00 68.94 85 ASN A O 1
ATOM 657 N N . GLU A 1 86 ? -18.017 -13.113 7.853 1.00 71.75 86 GLU A N 1
ATOM 658 C CA . GLU A 1 86 ? -16.906 -12.721 8.719 1.00 71.75 86 GLU A CA 1
ATOM 659 C C . GLU A 1 86 ? -15.695 -12.272 7.886 1.00 71.75 86 GLU A C 1
ATOM 661 O O . GLU A 1 86 ? -15.254 -12.953 6.952 1.00 71.75 86 GLU A O 1
ATOM 666 N N . VAL A 1 87 ? -15.164 -11.102 8.226 1.00 65.69 87 VAL A N 1
ATOM 667 C CA . VAL A 1 87 ? -13.915 -10.582 7.683 1.00 65.69 87 VAL A CA 1
ATOM 668 C C . VAL A 1 87 ? -12.759 -11.301 8.372 1.00 65.69 87 VAL A C 1
ATOM 670 O O . VAL A 1 87 ? -12.757 -11.489 9.583 1.00 65.69 87 VAL A O 1
ATOM 673 N N . ILE A 1 88 ? -11.756 -11.694 7.585 1.00 67.88 88 ILE A N 1
ATOM 674 C CA . ILE A 1 88 ? -10.590 -12.450 8.057 1.00 67.88 88 ILE A CA 1
ATOM 675 C C . ILE A 1 88 ? -9.929 -11.728 9.238 1.00 67.88 88 ILE A C 1
ATOM 677 O O . ILE A 1 88 ? -9.673 -10.526 9.165 1.00 67.88 88 ILE A O 1
ATOM 681 N N . GLY A 1 89 ? -9.622 -12.488 10.295 1.00 64.25 89 GLY A N 1
ATOM 682 C CA . GLY A 1 89 ? -9.204 -11.959 11.596 1.00 64.25 89 GLY A CA 1
ATOM 683 C C . GLY A 1 89 ? -8.080 -10.923 11.547 1.00 64.25 89 GLY A C 1
ATOM 684 O O . GLY A 1 89 ? -8.207 -9.895 12.197 1.00 64.25 89 GLY A O 1
ATOM 685 N N . SER A 1 90 ? -7.046 -11.106 10.712 1.00 69.00 90 SER A N 1
ATOM 686 C CA . SER A 1 90 ? -5.941 -10.131 10.630 1.00 69.00 90 SER A CA 1
ATOM 687 C C . SER A 1 90 ? -6.415 -8.738 10.202 1.00 69.00 90 SER A C 1
ATOM 689 O O . SER A 1 90 ? -6.010 -7.734 10.785 1.00 69.00 90 SER A O 1
ATOM 691 N N . LEU A 1 91 ? -7.343 -8.678 9.241 1.00 70.94 91 LEU A N 1
ATOM 692 C CA . LEU A 1 91 ? -7.894 -7.418 8.767 1.00 70.94 91 LEU A CA 1
ATOM 693 C C . LEU A 1 91 ? -8.812 -6.806 9.828 1.00 70.94 91 LEU A C 1
ATOM 695 O O . LEU A 1 91 ? -8.743 -5.605 10.064 1.00 70.94 91 LEU A O 1
ATOM 699 N N . ALA A 1 92 ? -9.634 -7.615 10.499 1.00 70.06 92 ALA A N 1
ATOM 700 C CA . ALA A 1 92 ? -10.467 -7.139 11.603 1.00 70.06 92 ALA A CA 1
ATOM 701 C C . ALA A 1 92 ? -9.614 -6.546 12.744 1.00 70.06 92 ALA A C 1
ATOM 703 O O . ALA A 1 92 ? -9.884 -5.430 13.200 1.00 70.06 92 ALA A O 1
ATOM 704 N N . ASP A 1 93 ? -8.538 -7.236 13.131 1.00 71.69 93 ASP A N 1
ATOM 705 C CA . ASP A 1 93 ? -7.588 -6.806 14.161 1.00 71.69 93 ASP A CA 1
ATOM 706 C C . ASP A 1 93 ? -6.894 -5.498 13.772 1.00 71.69 93 ASP A C 1
ATOM 708 O O . ASP A 1 93 ? -6.809 -4.564 14.577 1.00 71.69 93 ASP A O 1
ATOM 712 N N . ARG A 1 94 ? -6.446 -5.383 12.516 1.00 74.00 94 ARG A N 1
ATOM 713 C CA . ARG A 1 94 ? -5.834 -4.157 11.999 1.00 74.00 94 ARG A CA 1
ATOM 714 C C . ARG A 1 94 ? -6.811 -2.988 12.006 1.00 74.00 94 ARG A C 1
ATOM 716 O O . ARG A 1 94 ? -6.425 -1.886 12.392 1.00 74.00 94 ARG A O 1
ATOM 723 N N . ILE A 1 95 ? -8.060 -3.202 11.595 1.00 72.88 95 ILE A N 1
ATOM 724 C CA . ILE A 1 95 ? -9.084 -2.150 11.567 1.00 72.88 95 ILE A CA 1
ATOM 725 C C . ILE A 1 95 ? -9.363 -1.641 12.979 1.00 72.88 95 ILE A C 1
ATOM 727 O O . ILE A 1 95 ? -9.340 -0.430 13.214 1.00 72.88 95 ILE A O 1
ATOM 731 N N . LEU A 1 96 ? -9.552 -2.561 13.925 1.00 70.00 96 LEU A N 1
ATOM 732 C CA . LEU A 1 96 ? -9.750 -2.241 15.334 1.00 70.00 96 LEU A CA 1
ATOM 733 C C . LEU A 1 96 ? -8.553 -1.470 15.903 1.00 70.00 96 LEU A C 1
ATOM 735 O O . LEU A 1 96 ? -8.734 -0.428 16.535 1.00 70.00 96 LEU A O 1
ATOM 739 N N . ARG A 1 97 ? -7.331 -1.950 15.648 1.00 72.44 97 ARG A N 1
ATOM 740 C CA . ARG A 1 97 ? -6.090 -1.317 16.108 1.00 72.44 97 ARG A CA 1
ATOM 741 C C . ARG A 1 97 ? -5.929 0.098 15.555 1.00 72.44 97 ARG A C 1
ATOM 743 O O . ARG A 1 97 ? -5.723 1.026 16.330 1.00 72.44 97 ARG A O 1
ATOM 750 N N . LEU A 1 98 ? -6.059 0.287 14.242 1.00 68.62 98 LEU A N 1
ATOM 751 C CA . LEU A 1 98 ? -5.908 1.603 13.615 1.00 68.62 98 LEU A CA 1
ATOM 752 C C . LEU A 1 98 ? -6.989 2.581 14.087 1.00 68.62 98 LEU A C 1
ATOM 754 O O . LEU A 1 98 ? -6.702 3.743 14.365 1.00 68.62 98 LEU A O 1
ATOM 758 N N . HIS A 1 99 ? -8.224 2.118 14.259 1.00 66.56 99 HIS A N 1
ATOM 759 C CA . HIS A 1 99 ? -9.268 2.967 14.816 1.00 66.56 99 HIS A CA 1
ATOM 760 C C . HIS A 1 99 ? -8.965 3.390 16.264 1.00 66.56 99 HIS A C 1
ATOM 762 O O . HIS A 1 99 ? -9.134 4.554 16.629 1.00 66.56 99 HIS A O 1
ATOM 768 N N . LEU A 1 100 ? -8.445 2.471 17.084 1.00 59.22 100 LEU A N 1
ATOM 769 C CA . LEU A 1 100 ? -7.987 2.764 18.445 1.00 59.22 100 LEU A CA 1
ATOM 770 C C . LEU A 1 100 ? -6.819 3.758 18.493 1.00 59.22 100 LEU A C 1
ATOM 772 O O . LEU A 1 100 ? -6.748 4.576 19.412 1.00 59.22 100 LEU A O 1
ATOM 776 N N . GLU A 1 101 ? -5.940 3.720 17.492 1.00 62.97 101 GLU A N 1
ATOM 777 C CA . GLU A 1 101 ? -4.858 4.688 17.279 1.00 62.97 101 GLU A CA 1
ATOM 778 C C . GLU A 1 101 ? -5.366 6.060 16.779 1.00 62.97 101 GLU A C 1
ATOM 780 O O . GLU A 1 101 ? -4.597 7.019 16.721 1.00 62.97 101 GLU A O 1
ATOM 785 N N . GLY A 1 102 ? -6.665 6.191 16.485 1.00 57.94 102 GLY A N 1
ATOM 786 C CA . GLY A 1 102 ? -7.318 7.442 16.095 1.00 57.94 102 GLY A CA 1
ATOM 787 C C . GLY A 1 102 ? -7.473 7.645 14.588 1.00 57.94 102 GLY A C 1
ATOM 788 O O . GLY A 1 102 ? -7.823 8.748 14.168 1.00 57.94 102 GLY A O 1
ATOM 789 N N . PHE A 1 103 ? -7.225 6.617 13.770 1.00 65.88 103 PHE A N 1
ATOM 790 C CA . PHE A 1 103 ? -7.483 6.677 12.332 1.00 65.88 103 PHE A CA 1
ATOM 791 C C . PHE A 1 103 ? -8.982 6.553 12.021 1.00 65.88 103 PHE A C 1
ATOM 793 O O . PHE A 1 103 ? -9.747 5.885 12.724 1.00 65.88 103 PHE A O 1
ATOM 800 N N . GLU A 1 104 ? -9.407 7.192 10.930 1.00 66.38 104 GLU A N 1
ATOM 801 C CA . GLU A 1 104 ? -10.790 7.112 10.464 1.00 66.38 104 GLU A CA 1
ATOM 802 C C . GLU A 1 104 ? -11.155 5.679 10.057 1.00 66.38 104 GLU A C 1
ATOM 804 O O . GLU A 1 104 ? -10.375 4.973 9.417 1.00 66.38 104 GLU A O 1
ATOM 809 N N . LEU A 1 105 ? -12.379 5.262 10.389 1.00 68.94 105 LEU A N 1
ATOM 810 C CA . LEU A 1 105 ? -12.884 3.933 10.046 1.00 68.94 105 LEU A CA 1
ATOM 811 C C . LEU A 1 105 ? -13.208 3.806 8.550 1.00 68.94 105 LEU A C 1
ATOM 813 O O . LEU A 1 105 ? -13.053 2.740 7.960 1.00 68.94 105 LEU A O 1
ATOM 817 N N . LYS A 1 106 ? -13.627 4.902 7.911 1.00 72.56 106 LYS A N 1
ATOM 818 C CA . LYS A 1 106 ? -14.106 4.905 6.523 1.00 72.56 106 LYS A CA 1
ATOM 819 C C . LYS A 1 106 ? -13.086 4.388 5.493 1.00 72.56 106 LYS A C 1
ATOM 821 O O . LYS A 1 106 ? -13.460 3.520 4.707 1.00 72.56 106 LYS A O 1
ATOM 826 N N . PRO A 1 107 ? -11.814 4.835 5.475 1.00 75.31 107 PRO A N 1
ATOM 827 C CA . PRO A 1 107 ? -10.811 4.310 4.540 1.00 75.31 107 PRO A CA 1
ATOM 828 C C . PRO A 1 107 ? -10.589 2.801 4.693 1.00 75.31 107 PRO A C 1
ATOM 830 O O . PRO A 1 107 ? -10.416 2.079 3.713 1.00 75.31 107 PRO A O 1
ATOM 833 N N . LEU A 1 108 ? -10.631 2.327 5.937 1.00 75.75 108 LEU A N 1
ATOM 834 C CA . LEU A 1 108 ? -10.435 0.932 6.306 1.00 75.75 108 LEU A CA 1
ATOM 835 C C . LEU A 1 108 ? -11.623 0.057 5.893 1.00 75.75 108 LEU A C 1
ATOM 837 O O . LEU A 1 108 ? -11.438 -1.030 5.347 1.00 75.75 108 LEU A O 1
ATOM 841 N N . ALA A 1 109 ? -12.835 0.572 6.083 1.00 74.38 109 ALA A N 1
ATOM 842 C CA . ALA A 1 109 ? -14.070 -0.038 5.621 1.00 74.38 109 ALA A CA 1
ATOM 843 C C . ALA A 1 109 ? -14.085 -0.194 4.087 1.00 74.38 109 ALA A C 1
ATOM 845 O O . ALA A 1 109 ? -14.286 -1.291 3.568 1.00 74.38 109 ALA A O 1
ATOM 846 N N . LEU A 1 110 ? -13.754 0.870 3.350 1.00 77.50 110 LEU A N 1
ATOM 847 C CA . LEU A 1 110 ? -13.670 0.830 1.884 1.00 77.50 110 LEU A CA 1
ATOM 848 C C . LEU A 1 110 ? -12.586 -0.138 1.384 1.00 77.50 110 LEU A C 1
ATOM 850 O O . LEU A 1 110 ? -12.754 -0.785 0.349 1.00 77.50 110 LEU A O 1
ATOM 854 N N . PHE A 1 111 ? -11.472 -0.257 2.110 1.00 84.75 111 PHE A N 1
ATOM 855 C CA . PHE A 1 111 ? -10.447 -1.254 1.813 1.00 84.75 111 PHE A CA 1
ATOM 856 C C . PHE A 1 111 ? -10.979 -2.682 1.987 1.00 84.75 111 PHE A C 1
ATOM 858 O O . PHE A 1 111 ? -10.787 -3.516 1.099 1.00 84.75 111 PHE A O 1
ATOM 865 N N . ALA A 1 112 ? -11.676 -2.958 3.094 1.00 78.94 112 ALA A N 1
ATOM 866 C CA . ALA A 1 112 ? -12.266 -4.266 3.366 1.00 78.94 112 ALA A CA 1
ATOM 867 C C . ALA A 1 112 ? -13.310 -4.663 2.309 1.00 78.94 112 ALA A C 1
ATOM 869 O O . ALA A 1 112 ? -13.257 -5.780 1.794 1.00 78.94 112 ALA A O 1
ATOM 870 N N . GLU A 1 113 ? -14.186 -3.736 1.912 1.00 78.75 113 GLU A N 1
ATOM 871 C CA . GLU A 1 113 ? -15.163 -3.931 0.830 1.00 78.75 113 GLU A CA 1
ATOM 872 C C . GLU A 1 113 ? -14.473 -4.324 -0.489 1.00 78.75 113 GLU A C 1
ATOM 874 O O . GLU A 1 113 ? -14.828 -5.318 -1.133 1.00 78.75 113 GLU A O 1
ATOM 879 N N . ARG A 1 114 ? -13.432 -3.584 -0.891 1.00 86.69 114 ARG A N 1
ATOM 880 C CA . ARG A 1 114 ? -12.661 -3.891 -2.108 1.00 86.69 114 ARG A CA 1
ATOM 881 C C . ARG A 1 114 ? -11.943 -5.231 -2.013 1.00 86.69 114 ARG A C 1
ATOM 883 O O . ARG A 1 114 ? -11.888 -5.965 -2.998 1.00 86.69 114 ARG A O 1
ATOM 890 N N . LEU A 1 115 ? -11.394 -5.569 -0.847 1.00 87.00 115 LEU A N 1
ATOM 891 C CA . LEU A 1 115 ? -10.745 -6.861 -0.646 1.00 87.00 115 LEU A CA 1
ATOM 892 C C . LEU A 1 115 ? -11.759 -7.999 -0.774 1.00 87.00 115 LEU A C 1
ATOM 894 O O . LEU A 1 115 ? -11.466 -9.006 -1.416 1.00 87.00 115 LEU A O 1
ATOM 898 N N . TRP A 1 116 ? -12.966 -7.820 -0.238 1.00 82.00 116 TRP A N 1
ATOM 899 C CA . TRP A 1 116 ? -14.036 -8.809 -0.340 1.00 82.00 116 TRP A CA 1
ATOM 900 C C . TRP A 1 116 ? -14.471 -9.064 -1.787 1.00 82.00 116 TRP A C 1
ATOM 902 O O . TRP A 1 116 ? -14.764 -10.201 -2.163 1.00 82.00 116 TRP A O 1
ATOM 912 N N . ARG A 1 117 ? -14.432 -8.031 -2.637 1.00 86.25 117 ARG A N 1
ATOM 913 C CA . ARG A 1 117 ? -14.682 -8.147 -4.084 1.00 86.25 117 ARG A CA 1
ATOM 914 C C . ARG A 1 117 ? -13.592 -8.894 -4.848 1.00 86.25 117 ARG A C 1
ATOM 916 O O . ARG A 1 117 ? -13.841 -9.327 -5.972 1.00 86.25 117 ARG A O 1
ATOM 923 N N . ASN A 1 118 ? -12.406 -9.091 -4.267 1.00 91.44 118 ASN A N 1
ATOM 924 C CA . ASN A 1 118 ? -11.366 -9.884 -4.912 1.00 91.44 118 ASN A CA 1
ATOM 925 C C . ASN A 1 118 ? -11.854 -11.332 -5.094 1.00 91.44 118 ASN A C 1
ATOM 927 O O . ASN A 1 118 ? -12.211 -11.965 -4.101 1.00 91.44 118 ASN A O 1
ATOM 931 N N . PRO A 1 119 ? -11.870 -11.905 -6.308 1.00 90.50 119 PRO A N 1
ATOM 932 C CA . PRO A 1 119 ? -12.402 -13.251 -6.528 1.00 90.50 119 PRO A CA 1
ATOM 933 C C . PRO A 1 119 ? -11.538 -14.365 -5.911 1.00 90.50 119 PRO A C 1
ATOM 935 O O . PRO A 1 119 ? -11.997 -15.500 -5.814 1.00 90.50 119 PRO A O 1
ATOM 938 N N . ASP A 1 120 ? -10.302 -14.069 -5.497 1.00 89.06 120 ASP A N 1
ATOM 939 C CA . ASP A 1 120 ? -9.379 -15.050 -4.931 1.00 89.06 120 ASP A CA 1
ATOM 940 C C . ASP A 1 120 ? -9.345 -14.986 -3.398 1.00 89.06 120 ASP A C 1
ATOM 942 O O . ASP A 1 120 ? -8.777 -14.073 -2.797 1.00 89.06 120 ASP A O 1
ATOM 946 N N . VAL A 1 121 ? -9.909 -16.008 -2.753 1.00 83.62 121 VAL A N 1
ATOM 947 C CA . VAL A 1 121 ? -9.925 -16.150 -1.288 1.00 83.62 121 VAL A CA 1
ATOM 948 C C . VAL A 1 121 ? -8.525 -16.207 -0.667 1.00 83.62 121 VAL A C 1
ATOM 950 O O . VAL A 1 121 ? -8.358 -15.807 0.482 1.00 83.62 121 VAL A O 1
ATOM 953 N N . ARG A 1 122 ? -7.505 -16.651 -1.417 1.00 86.25 122 ARG A N 1
ATOM 954 C CA . ARG A 1 122 ? -6.109 -16.666 -0.953 1.00 86.25 122 ARG A CA 1
ATOM 955 C C . ARG A 1 122 ? -5.589 -15.242 -0.820 1.00 86.25 122 ARG A C 1
ATOM 957 O O . ARG A 1 122 ? -5.013 -14.895 0.202 1.00 86.25 122 ARG A O 1
ATOM 964 N N . VAL A 1 123 ? -5.866 -14.393 -1.812 1.00 88.44 123 VAL A N 1
ATOM 965 C CA . VAL A 1 123 ? -5.492 -12.972 -1.768 1.00 88.44 123 VAL A CA 1
ATOM 966 C C . VAL A 1 123 ? -6.191 -12.264 -0.612 1.00 88.44 123 VAL A C 1
ATOM 968 O O . VAL A 1 123 ? -5.548 -11.475 0.076 1.00 88.44 123 VAL A O 1
ATOM 971 N N . ARG A 1 124 ? -7.465 -12.586 -0.343 1.00 83.19 124 ARG A N 1
ATOM 972 C CA . ARG A 1 124 ? -8.183 -12.055 0.830 1.00 83.19 124 ARG A CA 1
ATOM 973 C C . ARG A 1 124 ? -7.446 -12.357 2.137 1.00 83.19 124 ARG A C 1
ATOM 975 O O . ARG A 1 124 ? -7.349 -11.478 2.983 1.00 83.19 124 ARG A O 1
ATOM 982 N N . ALA A 1 125 ? -6.903 -13.566 2.281 1.00 79.38 125 ALA A N 1
ATOM 983 C CA . ALA A 1 125 ? -6.170 -13.985 3.476 1.00 79.38 125 ALA A CA 1
ATOM 984 C C . ALA A 1 125 ? -4.736 -13.437 3.562 1.00 79.38 125 ALA A C 1
ATOM 986 O O . ALA A 1 125 ? -4.202 -13.287 4.656 1.00 79.38 125 ALA A O 1
ATOM 987 N N . GLU A 1 126 ? -4.095 -13.164 2.425 1.00 82.12 126 GLU A N 1
ATOM 988 C CA . GLU A 1 126 ? -2.669 -12.821 2.371 1.00 82.12 126 GLU A CA 1
ATOM 989 C C . GLU A 1 126 ? -2.397 -11.312 2.270 1.00 82.12 126 GLU A C 1
ATOM 991 O O . GLU A 1 126 ? -1.360 -10.849 2.748 1.00 82.12 126 GLU A O 1
ATOM 996 N N . LEU A 1 127 ? -3.284 -10.533 1.636 1.00 84.56 127 LEU A N 1
ATOM 997 C CA . LEU A 1 127 ? -2.988 -9.135 1.302 1.00 84.56 127 LEU A CA 1
ATOM 998 C C . LEU A 1 127 ? -2.852 -8.250 2.542 1.00 84.56 127 LEU A C 1
ATOM 1000 O O . LEU A 1 127 ? -1.988 -7.380 2.576 1.00 84.56 127 LEU A O 1
ATOM 1004 N N . ASP A 1 128 ? -3.685 -8.448 3.556 1.00 72.88 128 ASP A N 1
ATOM 1005 C CA . ASP A 1 128 ? -3.613 -7.618 4.756 1.00 72.88 128 ASP A CA 1
ATOM 1006 C C . ASP A 1 128 ? -2.298 -7.837 5.527 1.00 72.88 128 ASP A C 1
ATOM 1008 O O . ASP A 1 128 ? -1.588 -6.874 5.823 1.00 72.88 128 ASP A O 1
ATOM 1012 N N . LEU A 1 129 ? -1.894 -9.102 5.699 1.00 74.06 129 LEU A N 1
ATOM 1013 C CA . LEU A 1 129 ? -0.596 -9.477 6.272 1.00 74.06 129 LEU A CA 1
ATOM 1014 C C . LEU A 1 129 ? 0.575 -8.885 5.476 1.00 74.06 129 LEU A C 1
ATOM 1016 O O . LEU A 1 129 ? 1.568 -8.448 6.054 1.00 74.06 129 LEU A O 1
ATOM 1020 N N . PHE A 1 130 ? 0.460 -8.857 4.145 1.00 80.62 130 PHE A N 1
ATOM 1021 C CA . PHE A 1 130 ? 1.439 -8.223 3.266 1.00 80.62 130 PHE A CA 1
ATOM 1022 C C . PHE A 1 130 ? 1.570 -6.722 3.546 1.00 80.62 130 PHE A C 1
ATOM 1024 O O . PHE A 1 130 ? 2.684 -6.220 3.682 1.00 80.62 130 PHE A O 1
ATOM 1031 N N . LEU A 1 131 ? 0.450 -6.003 3.638 1.00 76.88 131 LEU A N 1
ATOM 1032 C CA . LEU A 1 131 ? 0.464 -4.560 3.873 1.00 76.88 131 LEU A CA 1
ATOM 1033 C C . LEU A 1 131 ? 1.021 -4.210 5.253 1.00 76.88 131 LEU A C 1
ATOM 1035 O O . LEU A 1 131 ? 1.771 -3.241 5.357 1.00 76.88 131 LEU A O 1
ATOM 1039 N N . GLU A 1 132 ? 0.676 -4.988 6.281 1.00 71.56 132 GLU A N 1
ATOM 1040 C CA . GLU A 1 132 ? 1.197 -4.794 7.635 1.00 71.56 132 GLU A CA 1
ATOM 1041 C C . GLU A 1 132 ? 2.699 -5.090 7.708 1.00 71.56 132 GLU A C 1
ATOM 1043 O O . GLU A 1 132 ? 3.456 -4.275 8.223 1.00 71.56 132 GLU A O 1
ATOM 1048 N N . ALA A 1 133 ? 3.162 -6.188 7.105 1.00 74.50 133 ALA A N 1
ATOM 1049 C CA . ALA A 1 133 ? 4.586 -6.524 7.070 1.00 74.50 133 ALA A CA 1
ATOM 1050 C C . ALA A 1 133 ? 5.439 -5.522 6.268 1.00 74.50 133 ALA A C 1
ATOM 1052 O O . ALA A 1 133 ? 6.658 -5.479 6.440 1.00 74.50 133 ALA A O 1
ATOM 1053 N N . CYS A 1 134 ? 4.815 -4.756 5.369 1.00 76.31 134 CYS A N 1
ATOM 1054 C CA . CYS A 1 134 ? 5.486 -3.835 4.452 1.00 76.31 134 CYS A CA 1
ATOM 1055 C C . CYS A 1 134 ? 5.270 -2.348 4.786 1.00 76.31 134 CYS A C 1
ATOM 1057 O O . CYS A 1 134 ? 5.700 -1.499 4.001 1.00 76.31 134 CYS A O 1
ATOM 1059 N N . ASP A 1 135 ? 4.587 -2.027 5.891 1.00 79.44 135 ASP A N 1
ATOM 1060 C CA . ASP A 1 135 ? 4.220 -0.659 6.291 1.00 79.44 135 ASP A CA 1
ATOM 1061 C C . ASP A 1 135 ? 3.553 0.156 5.157 1.00 79.44 135 ASP A C 1
ATOM 1063 O O . ASP A 1 135 ? 3.866 1.331 4.929 1.00 79.44 135 ASP A O 1
ATOM 1067 N N . LEU A 1 136 ? 2.654 -0.476 4.392 1.00 85.88 136 LEU A N 1
ATOM 1068 C CA . LEU A 1 136 ? 1.996 0.153 3.242 1.00 85.88 136 LEU A CA 1
ATOM 1069 C C . LEU A 1 136 ? 0.675 0.832 3.643 1.00 85.88 136 LEU A C 1
ATOM 1071 O O . LEU A 1 136 ? -0.173 0.199 4.288 1.00 85.88 136 LEU A O 1
ATOM 1075 N N . PRO A 1 137 ? 0.454 2.099 3.240 1.00 86.25 137 PRO A N 1
ATOM 1076 C CA . PRO A 1 137 ? -0.697 2.869 3.676 1.00 86.25 137 PRO A CA 1
ATOM 1077 C C . PRO A 1 137 ? -1.945 2.537 2.871 1.00 86.25 137 PRO A C 1
ATOM 1079 O O . PRO A 1 137 ? -1.885 2.268 1.667 1.00 86.25 137 PRO A O 1
ATOM 1082 N N . ILE A 1 138 ? -3.088 2.669 3.532 1.00 84.56 138 ILE A N 1
ATOM 1083 C CA . ILE A 1 138 ? -4.406 2.703 2.902 1.00 84.56 138 ILE A CA 1
ATOM 1084 C C . ILE A 1 138 ? -4.726 4.150 2.505 1.00 84.56 138 ILE A C 1
ATOM 1086 O O . ILE A 1 138 ? -4.308 5.113 3.143 1.00 84.56 138 ILE A O 1
ATOM 1090 N N . THR A 1 139 ? -5.444 4.322 1.410 1.00 85.12 139 THR A N 1
ATOM 1091 C CA . THR A 1 139 ? -5.893 5.625 0.901 1.00 85.12 139 THR A CA 1
ATOM 1092 C C . THR A 1 139 ? -7.336 5.894 1.335 1.00 85.12 139 THR A C 1
ATOM 1094 O O . THR A 1 139 ? -8.068 4.937 1.600 1.00 85.12 139 THR A O 1
ATOM 1097 N N . PRO A 1 140 ? -7.789 7.162 1.385 1.00 79.75 140 PRO A N 1
ATOM 1098 C CA . PRO A 1 140 ? -9.145 7.500 1.826 1.00 79.75 140 PRO A CA 1
ATOM 1099 C C . PRO A 1 140 ? -10.282 6.777 1.090 1.00 79.75 140 PRO A C 1
ATOM 1101 O O . PRO A 1 140 ? -11.368 6.633 1.641 1.00 79.75 140 PRO A O 1
ATOM 1104 N N . ASP A 1 141 ? -10.045 6.318 -0.140 1.00 78.44 141 ASP A N 1
ATOM 1105 C CA . ASP A 1 141 ? -11.007 5.619 -0.992 1.00 78.44 141 ASP A CA 1
ATOM 1106 C C . ASP A 1 141 ? -10.797 4.090 -1.066 1.00 78.44 141 ASP A C 1
ATOM 1108 O O . ASP A 1 141 ? -11.333 3.416 -1.956 1.00 78.44 141 ASP A O 1
ATOM 1112 N N . GLY A 1 142 ? -10.039 3.527 -0.119 1.00 80.31 142 GLY A N 1
ATOM 1113 C CA . GLY A 1 142 ? -9.923 2.081 0.103 1.00 80.31 142 GLY A CA 1
ATOM 1114 C C . GLY A 1 142 ? -8.884 1.357 -0.758 1.00 80.31 142 GLY A C 1
ATOM 1115 O O . GLY A 1 142 ? -8.840 0.130 -0.775 1.00 80.31 142 GLY A O 1
ATOM 1116 N N . PHE A 1 143 ? -8.036 2.077 -1.488 1.00 91.94 143 PHE A N 1
ATOM 1117 C CA . PHE A 1 143 ? -6.867 1.494 -2.160 1.00 91.94 143 PHE A CA 1
ATOM 1118 C C . PHE A 1 143 ? -5.682 1.447 -1.197 1.00 91.94 143 PHE A C 1
ATOM 1120 O O . PHE A 1 143 ? -5.732 2.055 -0.129 1.00 91.94 143 PHE A O 1
ATOM 1127 N N . PHE A 1 144 ? -4.581 0.821 -1.597 1.00 93.06 144 PHE A N 1
ATOM 1128 C CA . PHE A 1 144 ? -3.299 0.962 -0.907 1.00 93.06 144 PHE A CA 1
ATOM 1129 C C . PHE A 1 144 ? -2.228 1.531 -1.836 1.00 93.06 144 PHE A C 1
ATOM 1131 O O . PHE A 1 144 ? -2.327 1.407 -3.062 1.00 93.06 144 PHE A O 1
ATOM 1138 N N . LEU A 1 145 ? -1.203 2.155 -1.254 1.00 93.38 145 LEU A N 1
ATOM 1139 C CA . LEU A 1 145 ? -0.028 2.599 -2.002 1.00 93.38 145 LEU A CA 1
ATOM 1140 C C . LEU A 1 145 ? 1.077 1.552 -1.939 1.00 93.38 145 LEU A C 1
ATOM 1142 O O . LEU A 1 145 ? 1.292 0.905 -0.919 1.00 93.38 145 LEU A O 1
ATOM 1146 N N . ALA A 1 146 ? 1.811 1.422 -3.033 1.00 95.06 146 ALA A N 1
ATOM 1147 C CA . ALA A 1 146 ? 3.007 0.601 -3.118 1.00 95.06 146 ALA A CA 1
ATOM 1148 C C . ALA A 1 146 ? 4.020 1.251 -4.065 1.00 95.06 146 ALA A C 1
ATOM 1150 O O . ALA A 1 146 ? 3.735 2.255 -4.725 1.00 95.06 146 ALA A O 1
ATOM 1151 N N . PHE A 1 147 ? 5.210 0.667 -4.158 1.00 94.62 147 PHE A N 1
ATOM 1152 C CA . PHE A 1 147 ? 6.234 1.121 -5.086 1.00 94.62 147 PHE A CA 1
ATOM 1153 C C . PHE A 1 147 ? 6.327 0.236 -6.324 1.00 94.62 147 PHE A C 1
ATOM 1155 O O . PHE A 1 147 ? 6.031 -0.960 -6.295 1.00 94.62 147 PHE A O 1
ATOM 1162 N N . LYS A 1 148 ? 6.822 0.813 -7.416 1.00 93.81 148 LYS A N 1
ATOM 1163 C CA . LYS A 1 148 ? 7.158 0.088 -8.638 1.00 93.81 148 LYS A CA 1
ATOM 1164 C C . LYS A 1 148 ? 8.429 0.645 -9.261 1.00 93.81 148 LYS A C 1
ATOM 1166 O O . LYS A 1 148 ? 8.544 1.851 -9.447 1.00 93.81 148 LYS A O 1
ATOM 1171 N N . LYS A 1 149 ? 9.339 -0.235 -9.687 1.00 93.00 149 LYS A N 1
ATOM 1172 C CA . LYS A 1 149 ? 10.491 0.162 -10.505 1.00 93.00 149 LYS A CA 1
ATOM 1173 C C . LYS A 1 149 ? 10.188 0.031 -12.000 1.00 93.00 149 LYS A C 1
ATOM 1175 O O . LYS A 1 149 ? 9.683 -1.003 -12.447 1.00 93.00 149 LYS A O 1
ATOM 1180 N N . VAL A 1 150 ? 10.500 1.069 -12.772 1.00 93.38 150 VAL A N 1
ATOM 1181 C CA . VAL A 1 150 ? 10.271 1.142 -14.229 1.00 93.38 150 VAL A CA 1
ATOM 1182 C C . VAL A 1 150 ? 11.526 1.630 -14.952 1.00 93.38 150 VAL A C 1
ATOM 1184 O O . VAL A 1 150 ? 12.486 2.078 -14.322 1.00 93.38 150 VAL A O 1
ATOM 1187 N N . ARG A 1 151 ? 11.565 1.499 -16.278 1.00 91.50 151 ARG A N 1
ATOM 1188 C CA . ARG A 1 151 ? 12.686 1.970 -17.103 1.00 91.50 151 ARG A CA 1
ATOM 1189 C C . ARG A 1 151 ? 12.714 3.501 -17.174 1.00 91.50 151 ARG A C 1
ATOM 1191 O O . ARG A 1 151 ? 11.746 4.176 -16.831 1.00 91.50 151 ARG A O 1
ATOM 1198 N N . SER A 1 152 ? 13.813 4.055 -17.683 1.00 91.25 152 SER A N 1
ATOM 1199 C CA . SER A 1 152 ? 13.995 5.507 -17.855 1.00 91.25 152 SER A CA 1
ATOM 1200 C C . SER A 1 152 ? 12.921 6.167 -18.730 1.00 91.25 152 SER A C 1
ATOM 1202 O O . SER A 1 152 ? 12.648 7.357 -18.572 1.00 91.25 152 SER A O 1
ATOM 1204 N N . ASN A 1 153 ? 12.289 5.396 -19.618 1.00 90.50 153 ASN A N 1
ATOM 1205 C CA . ASN A 1 153 ? 11.189 5.809 -20.489 1.00 90.50 153 ASN A CA 1
ATOM 1206 C C . ASN A 1 153 ? 9.791 5.479 -19.921 1.00 90.50 153 ASN A C 1
ATOM 1208 O O . ASN A 1 153 ? 8.845 5.392 -20.694 1.00 90.50 153 ASN A O 1
ATOM 1212 N N . TYR A 1 154 ? 9.671 5.231 -18.611 1.00 93.94 154 TYR A N 1
ATOM 1213 C CA . TYR A 1 154 ? 8.432 4.865 -17.902 1.00 93.94 154 TYR A CA 1
ATOM 1214 C C . TYR A 1 154 ? 7.800 3.516 -18.280 1.00 93.94 154 TYR A C 1
ATOM 1216 O O . TYR A 1 154 ? 6.792 3.126 -17.693 1.00 93.94 154 TYR A O 1
ATOM 1224 N N . THR A 1 155 ? 8.392 2.741 -19.188 1.00 93.94 155 THR A N 1
ATOM 1225 C CA . THR A 1 155 ? 7.883 1.393 -19.479 1.00 93.94 155 THR A CA 1
ATOM 1226 C C . THR A 1 155 ? 8.261 0.392 -18.387 1.00 93.94 155 THR A C 1
ATOM 1228 O O . THR A 1 155 ? 9.285 0.543 -17.710 1.00 93.94 155 THR A O 1
ATOM 1231 N N . ASP A 1 156 ? 7.446 -0.641 -18.177 1.00 92.31 156 ASP A N 1
ATOM 1232 C CA . ASP A 1 156 ? 7.756 -1.693 -17.209 1.00 92.31 156 ASP A CA 1
ATOM 1233 C C . ASP A 1 156 ? 9.072 -2.423 -17.548 1.00 92.31 156 ASP A C 1
ATOM 1235 O O . ASP A 1 156 ? 9.468 -2.565 -18.705 1.00 92.31 156 ASP A O 1
ATOM 1239 N N . ILE A 1 157 ? 9.776 -2.903 -16.518 1.00 89.12 157 ILE A N 1
ATOM 1240 C CA . ILE A 1 157 ? 11.113 -3.495 -16.684 1.00 89.12 157 ILE A CA 1
ATOM 1241 C C . ILE A 1 157 ? 11.083 -4.786 -17.503 1.00 89.12 157 ILE A C 1
ATOM 1243 O O . ILE A 1 157 ? 12.043 -5.049 -18.228 1.00 89.12 157 ILE A O 1
ATOM 1247 N N . HIS A 1 158 ? 10.028 -5.592 -17.385 1.00 85.25 158 HIS A N 1
ATOM 1248 C CA . HIS A 1 158 ? 10.011 -6.925 -17.974 1.00 85.25 158 HIS A CA 1
ATOM 1249 C C . HIS A 1 158 ? 9.669 -6.884 -19.464 1.00 85.25 158 HIS A C 1
ATOM 1251 O O . HIS A 1 158 ? 10.466 -7.349 -20.278 1.00 85.25 158 HIS A O 1
ATOM 1257 N N . SER A 1 159 ? 8.495 -6.370 -19.818 1.00 87.88 159 SER A N 1
ATOM 1258 C CA . SER A 1 159 ? 7.991 -6.393 -21.193 1.00 87.88 159 SER A CA 1
ATOM 1259 C C . SER A 1 159 ? 8.383 -5.134 -21.960 1.00 87.88 159 SER A C 1
ATOM 1261 O O . SER A 1 159 ? 8.724 -5.204 -23.138 1.00 87.88 159 SER A O 1
ATOM 1263 N N . GLY A 1 160 ? 8.432 -3.984 -21.282 1.00 90.62 160 GLY A N 1
ATOM 1264 C CA . GLY A 1 160 ? 8.651 -2.701 -21.936 1.00 90.62 160 GLY A CA 1
ATOM 1265 C C . GLY A 1 160 ? 7.442 -2.158 -22.672 1.00 90.62 160 GLY A C 1
ATOM 1266 O O . GLY A 1 160 ? 7.619 -1.278 -23.510 1.00 90.62 160 GLY A O 1
ATOM 1267 N N . THR A 1 161 ? 6.253 -2.698 -22.412 1.00 92.06 161 THR A N 1
ATOM 1268 C CA . THR A 1 161 ? 5.038 -2.366 -23.162 1.00 92.06 161 THR A CA 1
ATOM 1269 C C . THR A 1 161 ? 4.067 -1.518 -22.357 1.00 92.06 161 THR A C 1
ATOM 1271 O O . THR A 1 161 ? 3.320 -0.740 -22.942 1.00 92.06 161 THR A O 1
ATOM 1274 N N . PHE A 1 162 ? 4.062 -1.634 -21.028 1.00 95.56 162 PHE A N 1
ATOM 1275 C CA . PHE A 1 162 ? 3.132 -0.888 -20.184 1.00 95.56 162 PHE A CA 1
ATOM 1276 C C . PHE A 1 162 ? 3.715 0.476 -19.817 1.00 95.56 162 PHE A C 1
ATOM 1278 O O . PHE A 1 162 ? 4.746 0.539 -19.150 1.00 95.56 162 PHE A O 1
ATOM 1285 N N . ASP A 1 163 ? 3.045 1.560 -20.215 1.00 96.44 163 ASP A N 1
ATOM 1286 C CA . ASP A 1 163 ? 3.393 2.936 -19.833 1.00 96.44 163 ASP A CA 1
ATOM 1287 C C . ASP A 1 163 ? 3.006 3.209 -18.374 1.00 96.44 163 ASP A C 1
ATOM 1289 O O . ASP A 1 163 ? 1.833 3.158 -18.015 1.00 96.44 163 ASP A O 1
ATOM 1293 N N . ASN A 1 164 ? 3.995 3.516 -17.536 1.00 97.00 164 ASN A N 1
ATOM 1294 C CA . ASN A 1 164 ? 3.822 3.856 -16.126 1.00 97.00 164 ASN A CA 1
ATOM 1295 C C . ASN A 1 164 ? 4.152 5.328 -15.855 1.00 97.00 164 ASN A C 1
ATOM 1297 O O . ASN A 1 164 ? 4.689 5.651 -14.798 1.00 97.00 164 ASN A O 1
ATOM 1301 N N . SER A 1 165 ? 3.891 6.221 -16.808 1.00 95.12 165 SER A N 1
ATOM 1302 C CA . SER A 1 165 ? 3.914 7.661 -16.542 1.00 95.12 165 SER A CA 1
ATOM 1303 C C . SER A 1 165 ? 2.856 8.019 -15.486 1.00 95.12 165 SER A C 1
ATOM 1305 O O . SER A 1 165 ? 1.839 7.334 -15.366 1.00 95.12 165 SER A O 1
ATOM 1307 N N . ILE A 1 166 ? 3.070 9.088 -14.716 1.00 93.69 166 ILE A N 1
ATOM 1308 C CA . ILE A 1 166 ? 2.090 9.549 -13.713 1.00 93.69 166 ILE A CA 1
ATOM 1309 C C . ILE A 1 166 ? 0.733 9.832 -14.379 1.00 93.69 166 ILE A C 1
ATOM 1311 O O . ILE A 1 166 ? 0.671 10.363 -15.488 1.00 93.69 166 ILE A O 1
ATOM 1315 N N . GLY A 1 167 ? -0.349 9.423 -13.716 1.00 89.06 167 GLY A N 1
ATOM 1316 C CA . GLY A 1 167 ? -1.726 9.482 -14.209 1.00 89.06 167 GLY A CA 1
ATOM 1317 C C . GLY A 1 167 ? -2.120 8.326 -15.134 1.00 89.06 167 GLY A C 1
ATOM 1318 O O . GLY A 1 167 ? -3.269 8.249 -15.568 1.00 89.06 167 GLY A O 1
ATOM 1319 N N . ARG A 1 168 ? -1.199 7.411 -15.469 1.00 95.44 168 ARG A N 1
ATOM 1320 C CA . ARG A 1 168 ? -1.532 6.210 -16.248 1.00 95.44 168 ARG A CA 1
ATOM 1321 C C . ARG A 1 168 ? -2.120 5.122 -15.367 1.00 95.44 168 ARG A C 1
ATOM 1323 O O . ARG A 1 168 ? -1.768 4.976 -14.200 1.00 95.44 168 ARG A O 1
ATOM 1330 N N . THR A 1 169 ? -2.959 4.293 -15.979 1.00 96.62 169 THR A N 1
ATOM 1331 C CA . THR A 1 169 ? -3.580 3.142 -15.321 1.00 96.62 169 THR A CA 1
ATOM 1332 C C . THR A 1 169 ? -3.318 1.860 -16.116 1.00 96.62 169 THR A C 1
ATOM 1334 O O . THR A 1 169 ? -4.213 1.383 -16.823 1.00 96.62 169 THR A O 1
ATOM 1337 N N . PRO A 1 170 ? -2.087 1.309 -16.079 1.00 97.00 170 PRO A N 1
ATOM 1338 C CA . PRO A 1 170 ? -1.788 0.031 -16.712 1.00 97.00 170 PRO A CA 1
ATOM 1339 C C . PRO A 1 170 ? -2.779 -1.042 -16.278 1.00 97.00 170 PRO A C 1
ATOM 1341 O O . PRO A 1 170 ? -3.108 -1.156 -15.096 1.00 97.00 170 PRO A O 1
ATOM 1344 N N . SER A 1 171 ? -3.252 -1.826 -17.240 1.00 97.56 171 SER A N 1
ATOM 1345 C CA . SER A 1 171 ? -4.158 -2.940 -16.984 1.00 97.56 171 SER A CA 1
ATOM 1346 C C . SER A 1 171 ? -3.919 -4.078 -17.966 1.00 97.56 171 SER A C 1
ATOM 1348 O O . SER A 1 171 ? -3.453 -3.862 -19.086 1.00 97.56 171 SER A O 1
ATOM 1350 N N . MET A 1 172 ? -4.234 -5.292 -17.532 1.00 96.38 172 MET A N 1
ATOM 1351 C CA . MET A 1 172 ? -4.288 -6.485 -18.366 1.00 96.38 172 MET A CA 1
ATOM 1352 C C . MET A 1 172 ? -5.419 -7.405 -17.891 1.00 96.38 172 MET A C 1
ATOM 1354 O O . MET A 1 172 ? -5.818 -7.314 -16.725 1.00 96.38 172 MET A O 1
ATOM 1358 N N . PRO A 1 173 ? -5.950 -8.286 -18.758 1.00 97.12 173 PRO A N 1
ATOM 1359 C CA . PRO A 1 173 ? -6.946 -9.268 -18.345 1.00 97.12 173 PRO A CA 1
ATOM 1360 C C . PRO A 1 173 ? -6.445 -10.095 -17.156 1.00 97.12 173 PRO A C 1
ATOM 1362 O O . PRO A 1 173 ? -5.294 -10.534 -17.135 1.00 97.12 173 PRO A O 1
ATOM 1365 N N . ARG A 1 174 ? -7.293 -10.277 -16.137 1.00 96.50 174 ARG A N 1
ATOM 1366 C CA . ARG A 1 174 ? -6.912 -10.945 -14.881 1.00 96.50 174 ARG A CA 1
ATOM 1367 C C . ARG A 1 174 ? -6.441 -12.382 -15.107 1.00 96.50 174 ARG A C 1
ATOM 1369 O O . ARG A 1 174 ? -5.507 -12.823 -14.453 1.00 96.50 174 ARG A O 1
ATOM 1376 N N . ASP A 1 175 ? -7.059 -13.076 -16.054 1.00 95.19 175 ASP A N 1
ATOM 1377 C CA . ASP A 1 175 ? -6.716 -14.436 -16.482 1.00 95.19 175 ASP A CA 1
ATOM 1378 C C . ASP A 1 175 ? -5.363 -14.535 -17.212 1.00 95.19 175 ASP A C 1
ATOM 1380 O O . ASP A 1 175 ? -4.841 -15.632 -17.394 1.00 95.19 175 ASP A O 1
ATOM 1384 N N . GLN A 1 176 ? -4.759 -13.404 -17.588 1.00 94.75 176 GLN A N 1
ATOM 1385 C CA . GLN A 1 176 ? -3.397 -13.334 -18.132 1.00 94.75 176 GLN A CA 1
ATOM 1386 C C . GLN A 1 176 ? -2.335 -13.032 -17.063 1.00 94.75 176 GLN A C 1
ATOM 1388 O O . GLN A 1 176 ? -1.136 -12.997 -17.370 1.00 94.75 176 GLN A O 1
ATOM 1393 N N . VAL A 1 177 ? -2.747 -12.797 -15.816 1.00 95.56 177 VAL A N 1
ATOM 1394 C CA . VAL A 1 177 ? -1.845 -12.622 -14.676 1.00 95.56 177 VAL A CA 1
ATOM 1395 C C . VAL A 1 177 ? -1.620 -13.980 -14.017 1.00 95.56 177 VAL A C 1
ATOM 1397 O O . VAL A 1 177 ? -2.565 -14.715 -13.755 1.00 95.56 177 VAL A O 1
ATOM 1400 N N . ASP A 1 178 ? -0.363 -14.324 -13.736 1.00 93.56 178 ASP A N 1
ATOM 1401 C CA . ASP A 1 178 ? -0.026 -15.589 -13.082 1.00 93.56 178 ASP A CA 1
ATOM 1402 C C . ASP A 1 178 ? -0.460 -15.549 -11.605 1.00 93.56 178 ASP A C 1
ATOM 1404 O O . ASP A 1 178 ? 0.032 -14.739 -10.811 1.00 93.56 178 ASP A O 1
ATOM 1408 N N . ASP A 1 179 ? -1.381 -16.425 -11.219 1.00 90.81 179 ASP A N 1
ATOM 1409 C CA . ASP A 1 179 ? -1.910 -16.535 -9.857 1.00 90.81 179 ASP A CA 1
ATOM 1410 C C . ASP A 1 179 ? -1.056 -17.450 -8.959 1.00 90.81 179 ASP A C 1
ATOM 1412 O O . ASP A 1 179 ? -1.238 -17.504 -7.741 1.00 90.81 179 ASP A O 1
ATOM 1416 N N . ASN A 1 180 ? -0.066 -18.149 -9.521 1.00 89.44 180 ASN A N 1
ATOM 1417 C CA . ASN A 1 180 ? 0.771 -19.068 -8.770 1.00 89.44 180 ASN A CA 1
ATOM 1418 C C . ASN A 1 180 ? 1.794 -18.305 -7.919 1.00 89.44 180 ASN A C 1
ATOM 1420 O O . ASN A 1 180 ? 2.831 -17.838 -8.408 1.00 89.44 180 ASN A O 1
ATOM 1424 N N . ARG A 1 181 ? 1.541 -18.243 -6.610 1.00 85.25 181 ARG A N 1
ATOM 1425 C CA . ARG A 1 181 ? 2.417 -17.601 -5.615 1.00 85.25 181 ARG A CA 1
ATOM 1426 C C . ARG A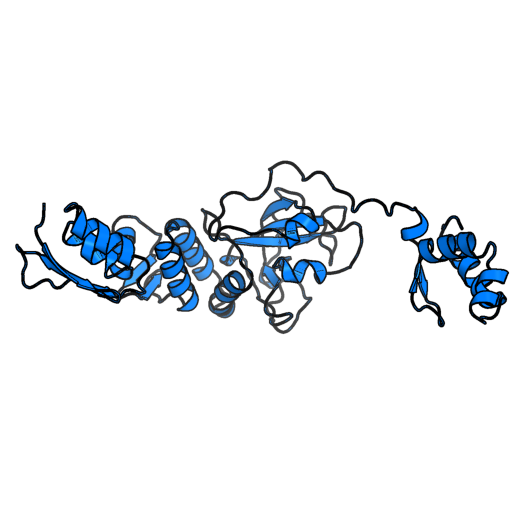 1 181 ? 3.836 -18.177 -5.525 1.00 85.25 181 ARG A C 1
ATOM 1428 O O . ARG A 1 181 ? 4.729 -17.508 -5.015 1.00 85.25 181 ARG A O 1
ATOM 1435 N N . HIS A 1 182 ? 4.075 -19.393 -6.019 1.00 86.88 182 HIS A N 1
ATOM 1436 C CA . HIS A 1 182 ? 5.408 -20.010 -6.043 1.00 86.88 182 HIS A CA 1
ATOM 1437 C C . HIS A 1 182 ? 6.228 -19.625 -7.278 1.00 86.88 182 HIS A C 1
ATOM 1439 O O . HIS A 1 182 ? 7.421 -19.918 -7.350 1.00 86.88 182 HIS A O 1
ATOM 1445 N N . ARG A 1 183 ? 5.612 -18.949 -8.254 1.00 84.38 183 ARG A N 1
ATOM 1446 C CA . ARG A 1 183 ? 6.318 -18.347 -9.382 1.00 84.38 183 ARG A CA 1
ATOM 1447 C C . ARG A 1 183 ? 6.605 -16.900 -9.052 1.00 84.38 183 ARG A C 1
ATOM 1449 O O . ARG A 1 183 ? 5.698 -16.088 -8.957 1.00 84.38 183 ARG A O 1
ATOM 1456 N N . THR A 1 184 ? 7.871 -16.574 -8.882 1.00 74.69 184 THR A N 1
ATOM 1457 C CA . THR A 1 184 ? 8.303 -15.299 -8.309 1.00 74.69 184 THR A CA 1
ATOM 1458 C C . THR A 1 184 ? 8.299 -14.161 -9.329 1.00 74.69 184 THR A C 1
ATOM 1460 O O . THR A 1 184 ? 7.784 -13.080 -9.059 1.00 74.69 184 THR A O 1
ATOM 1463 N N . CYS A 1 185 ? 8.830 -14.389 -10.527 1.00 80.31 185 CYS A N 1
ATOM 1464 C CA . CYS A 1 185 ? 8.912 -13.403 -11.608 1.00 80.31 185 CYS A CA 1
ATOM 1465 C C . CYS A 1 185 ? 8.118 -13.916 -12.814 1.00 80.31 185 CYS A C 1
ATOM 1467 O O . CYS A 1 185 ? 8.692 -14.512 -13.720 1.00 80.31 185 CYS A O 1
ATOM 1469 N N . SER A 1 186 ? 6.796 -13.744 -12.786 1.00 87.06 186 SER A N 1
ATOM 1470 C CA . SER A 1 186 ? 5.880 -14.243 -13.825 1.00 87.06 186 SER A CA 1
ATOM 1471 C C . SER A 1 186 ? 4.937 -13.146 -14.315 1.00 87.06 186 SER A C 1
ATOM 1473 O O . SER A 1 186 ? 4.991 -12.031 -13.811 1.00 87.06 186 SER A O 1
ATOM 1475 N N . SER A 1 187 ? 4.090 -13.439 -15.301 1.00 90.94 187 SER A N 1
ATOM 1476 C CA . SER A 1 187 ? 3.178 -12.471 -15.922 1.00 90.94 187 SER A CA 1
ATOM 1477 C C . SER A 1 187 ? 2.328 -11.725 -14.887 1.00 90.94 187 SER A C 1
ATOM 1479 O O . SER A 1 187 ? 1.721 -12.341 -14.011 1.00 90.94 187 SER A O 1
ATOM 1481 N N . GLY A 1 188 ? 2.291 -10.396 -14.984 1.00 92.62 188 GLY A N 1
ATOM 1482 C CA . GLY A 1 188 ? 1.502 -9.545 -14.101 1.00 92.62 188 GLY A CA 1
ATOM 1483 C C . GLY A 1 188 ? 2.061 -8.141 -13.922 1.00 92.62 188 GLY A C 1
ATOM 1484 O O . GLY A 1 188 ? 3.259 -7.877 -14.097 1.00 92.62 188 GLY A O 1
ATOM 1485 N N . LEU A 1 189 ? 1.189 -7.227 -13.508 1.00 95.81 189 LEU A N 1
ATOM 1486 C CA . LEU A 1 189 ? 1.586 -5.877 -13.150 1.00 95.81 189 LEU A CA 1
ATOM 1487 C C . LEU A 1 189 ? 2.121 -5.879 -11.715 1.00 95.81 189 LEU A C 1
ATOM 1489 O O . LEU A 1 189 ? 1.375 -5.972 -10.745 1.00 95.81 189 LEU A O 1
ATOM 1493 N N . HIS A 1 190 ? 3.445 -5.819 -11.587 1.00 94.56 190 HIS A N 1
ATOM 1494 C CA . HIS A 1 190 ? 4.118 -5.932 -10.294 1.00 94.56 190 HIS A CA 1
ATOM 1495 C C . HIS A 1 190 ? 4.153 -4.608 -9.522 1.00 94.56 190 HIS A C 1
ATOM 1497 O O . HIS A 1 190 ? 4.448 -3.562 -10.117 1.00 94.56 190 HIS A O 1
ATOM 1503 N N . PHE A 1 191 ? 3.971 -4.710 -8.206 1.00 94.88 191 PHE A N 1
ATOM 1504 C CA . PHE A 1 191 ? 4.187 -3.676 -7.189 1.00 94.88 191 PHE A CA 1
ATOM 1505 C C . PHE A 1 191 ? 4.970 -4.270 -6.006 1.00 94.88 191 PHE A C 1
ATOM 1507 O O . PHE A 1 191 ? 5.105 -5.492 -5.902 1.00 94.88 191 PHE A O 1
ATOM 1514 N N . CYS A 1 192 ? 5.534 -3.438 -5.133 1.00 92.62 192 CYS A N 1
ATOM 1515 C CA . CYS A 1 192 ? 6.391 -3.906 -4.045 1.00 92.62 192 CYS A CA 1
ATOM 1516 C C . CYS A 1 192 ? 6.500 -2.951 -2.855 1.00 92.62 192 CYS A C 1
ATOM 1518 O O . CYS A 1 192 ? 6.140 -1.776 -2.954 1.00 92.62 192 CYS A O 1
ATOM 1520 N N . SER A 1 193 ? 7.031 -3.474 -1.748 1.00 90.31 193 SER A N 1
ATOM 1521 C CA . SER A 1 193 ? 7.455 -2.691 -0.590 1.00 90.31 193 SER A CA 1
ATOM 1522 C C . SER A 1 193 ? 8.772 -1.956 -0.856 1.00 90.31 193 SER A C 1
ATOM 1524 O O . SER A 1 193 ? 9.494 -2.246 -1.819 1.00 90.31 193 SER A O 1
ATOM 1526 N N . LYS A 1 194 ? 9.127 -1.016 0.027 1.00 87.25 194 LYS A N 1
ATOM 1527 C CA . LYS A 1 194 ? 10.412 -0.304 -0.055 1.00 87.25 194 LYS A CA 1
ATOM 1528 C C . LYS A 1 194 ? 11.611 -1.247 0.106 1.00 87.25 194 LYS A C 1
ATOM 1530 O O . LYS A 1 194 ? 12.614 -1.074 -0.580 1.00 87.25 194 LYS A O 1
ATOM 1535 N N . GLU A 1 195 ? 11.503 -2.286 0.935 1.00 85.00 195 GLU A N 1
ATOM 1536 C CA . GLU A 1 195 ? 12.561 -3.276 1.191 1.00 85.00 195 GLU A CA 1
ATOM 1537 C C . GLU A 1 195 ? 12.874 -4.120 -0.048 1.00 85.00 195 GLU A C 1
ATOM 1539 O O . GLU A 1 195 ? 13.995 -4.616 -0.210 1.00 85.00 195 GLU A O 1
ATOM 1544 N N . TYR A 1 196 ? 11.889 -4.298 -0.930 1.00 86.44 196 TYR A N 1
ATOM 1545 C CA . TYR A 1 196 ? 12.064 -5.063 -2.157 1.00 86.44 196 TYR A CA 1
ATOM 1546 C C . TYR A 1 196 ? 12.567 -4.227 -3.333 1.00 86.44 196 TYR A C 1
ATOM 1548 O O . TYR A 1 196 ? 13.133 -4.791 -4.270 1.00 86.44 196 TYR A O 1
ATOM 1556 N N . LEU A 1 197 ? 12.427 -2.898 -3.298 1.00 86.38 197 LEU A N 1
ATOM 1557 C CA . LEU A 1 197 ? 12.864 -2.015 -4.387 1.00 86.38 197 LEU A CA 1
ATOM 1558 C C . LEU A 1 197 ? 14.301 -2.277 -4.880 1.00 86.38 197 LEU A C 1
ATOM 1560 O O . LEU A 1 197 ? 14.480 -2.377 -6.100 1.00 86.38 197 LEU A O 1
ATOM 1564 N N . PRO A 1 198 ? 15.314 -2.477 -4.006 1.00 83.38 198 PRO A N 1
ATOM 1565 C CA . PRO A 1 198 ? 16.676 -2.793 -4.446 1.00 83.38 198 PRO A CA 1
ATOM 1566 C C . PRO A 1 198 ? 16.790 -4.110 -5.225 1.00 83.38 198 PRO A C 1
ATOM 1568 O O . PRO A 1 198 ? 17.719 -4.286 -6.004 1.00 83.38 198 PRO A O 1
ATOM 1571 N N . LYS A 1 199 ? 15.851 -5.042 -5.019 1.00 82.44 199 LYS A N 1
ATOM 1572 C CA . LYS A 1 199 ? 15.796 -6.365 -5.664 1.00 82.44 199 LYS A CA 1
ATOM 1573 C C . LYS A 1 199 ? 14.854 -6.392 -6.872 1.00 82.44 199 LYS A C 1
ATOM 1575 O O . LYS A 1 199 ? 14.804 -7.388 -7.593 1.00 82.44 199 LYS A O 1
ATOM 1580 N N . PHE A 1 200 ? 14.086 -5.326 -7.094 1.00 79.62 200 PHE A N 1
ATOM 1581 C CA . PHE A 1 200 ? 13.065 -5.267 -8.132 1.00 79.62 200 PHE A CA 1
ATOM 1582 C C . PHE A 1 200 ? 13.711 -5.133 -9.518 1.00 79.62 200 PHE A C 1
ATOM 1584 O O . PHE A 1 200 ? 14.010 -4.029 -9.965 1.00 79.62 200 PHE A O 1
ATOM 1591 N N . GLY A 1 201 ? 13.917 -6.241 -10.232 1.00 75.31 201 GLY A N 1
ATOM 1592 C CA . GLY A 1 201 ? 14.449 -6.235 -11.602 1.00 75.31 201 GLY A CA 1
ATOM 1593 C C . GLY A 1 201 ? 15.902 -5.742 -11.725 1.00 75.31 201 GLY A C 1
ATOM 1594 O O . GLY A 1 201 ? 16.658 -5.747 -10.760 1.00 75.31 201 GLY A O 1
ATOM 1595 N N . SER A 1 202 ? 16.302 -5.325 -12.935 1.00 62.06 202 SER A N 1
ATOM 1596 C CA . SER A 1 202 ? 17.690 -4.946 -13.268 1.00 62.06 202 SER A CA 1
ATOM 1597 C C . SER A 1 202 ? 18.221 -3.776 -12.424 1.00 62.06 202 SER A C 1
ATOM 1599 O O . SER A 1 202 ? 17.508 -2.793 -12.219 1.00 62.06 202 SER A O 1
ATOM 1601 N N . ASN A 1 203 ? 19.488 -3.844 -11.999 1.00 55.66 203 ASN A N 1
ATOM 1602 C CA . ASN A 1 203 ? 20.234 -2.781 -11.297 1.00 55.66 203 ASN A CA 1
ATOM 1603 C C . ASN A 1 203 ? 20.652 -1.622 -12.222 1.00 55.66 203 ASN A C 1
ATOM 1605 O O . ASN A 1 203 ? 21.685 -0.989 -12.011 1.00 55.66 203 ASN A O 1
ATOM 1609 N N . ASP A 1 204 ? 19.879 -1.365 -13.277 1.00 57.16 204 ASP A N 1
ATOM 1610 C CA . ASP A 1 204 ? 20.225 -0.344 -14.250 1.00 57.16 204 ASP A CA 1
ATOM 1611 C C . ASP A 1 204 ? 20.043 1.061 -13.656 1.00 57.16 204 ASP A C 1
ATOM 1613 O O . ASP A 1 204 ? 19.002 1.406 -13.080 1.00 57.16 204 ASP A O 1
ATOM 1617 N N . SER A 1 205 ? 21.085 1.871 -13.819 1.00 57.97 205 SER A N 1
ATOM 1618 C CA . SER A 1 205 ? 21.224 3.227 -13.280 1.00 57.97 205 SER A CA 1
ATOM 1619 C C . SER A 1 205 ? 20.165 4.217 -13.789 1.00 57.97 205 SER A C 1
ATOM 1621 O O . SER A 1 205 ? 19.973 5.269 -13.195 1.00 57.97 205 SER A O 1
ATOM 1623 N N . GLY A 1 206 ? 19.430 3.881 -14.855 1.00 73.19 206 GLY A N 1
ATOM 1624 C CA . GLY A 1 206 ? 18.361 4.718 -15.413 1.00 73.19 206 GLY A CA 1
ATOM 1625 C C . GLY A 1 206 ? 16.950 4.408 -14.907 1.00 73.19 206 GLY A C 1
ATOM 1626 O O . GLY A 1 206 ? 15.985 4.936 -15.459 1.00 73.19 206 GLY A O 1
ATOM 1627 N N . THR A 1 207 ? 16.788 3.512 -13.933 1.00 87.62 207 THR A N 1
ATOM 1628 C CA . THR A 1 207 ? 15.452 3.103 -13.477 1.00 87.62 207 THR A CA 1
ATOM 1629 C C . THR A 1 207 ? 14.778 4.162 -12.607 1.00 87.62 207 THR A C 1
ATOM 1631 O O . THR A 1 207 ? 15.429 4.868 -11.839 1.00 87.62 207 THR A O 1
ATOM 1634 N N . ARG A 1 208 ? 13.455 4.268 -12.724 1.00 91.62 208 ARG A N 1
ATOM 1635 C CA . ARG A 1 208 ? 12.612 5.210 -11.975 1.00 91.62 208 ARG A CA 1
ATOM 1636 C C . ARG A 1 208 ? 11.791 4.469 -10.932 1.00 91.62 208 ARG A C 1
ATOM 1638 O O . ARG A 1 208 ? 11.465 3.297 -11.142 1.00 91.62 208 ARG A O 1
ATOM 1645 N N . VAL A 1 209 ? 11.445 5.148 -9.841 1.00 93.19 209 VAL A N 1
ATOM 1646 C CA . VAL A 1 209 ? 10.599 4.593 -8.779 1.00 93.19 209 VAL A CA 1
ATOM 1647 C C . VAL A 1 209 ? 9.269 5.329 -8.760 1.00 93.19 209 VAL A C 1
ATOM 1649 O O . VAL A 1 209 ? 9.189 6.510 -8.435 1.00 93.19 209 VAL A O 1
ATOM 1652 N N . MET A 1 210 ? 8.220 4.598 -9.104 1.00 94.38 210 MET A N 1
ATOM 1653 C CA . MET A 1 210 ? 6.852 5.088 -9.138 1.00 94.38 210 MET A CA 1
ATOM 1654 C C . MET A 1 210 ? 6.125 4.713 -7.849 1.00 94.38 210 MET A C 1
ATOM 1656 O O . MET A 1 210 ? 6.372 3.646 -7.280 1.00 94.38 210 MET A O 1
ATOM 1660 N N . VAL A 1 211 ? 5.193 5.563 -7.431 1.00 95.06 211 VAL A N 1
ATOM 1661 C CA . VAL A 1 211 ? 4.172 5.258 -6.428 1.00 95.06 211 VAL A CA 1
ATOM 1662 C C . VAL A 1 211 ? 2.916 4.833 -7.175 1.00 95.06 211 VAL A C 1
ATOM 1664 O O . VAL A 1 211 ? 2.419 5.563 -8.037 1.00 95.06 211 VAL A O 1
ATOM 1667 N N . VAL A 1 212 ? 2.422 3.641 -6.863 1.00 96.06 212 VAL A N 1
ATOM 1668 C CA . VAL A 1 212 ? 1.214 3.079 -7.466 1.00 96.06 212 VAL A CA 1
ATOM 1669 C C . VAL A 1 212 ? 0.115 2.953 -6.425 1.00 96.06 212 VAL A C 1
ATOM 1671 O O . VAL A 1 212 ? 0.376 2.567 -5.289 1.00 96.06 212 VAL A O 1
ATOM 1674 N N . LYS A 1 213 ? -1.111 3.267 -6.831 1.00 95.12 213 LYS A N 1
ATOM 1675 C CA . LYS A 1 213 ? -2.338 3.076 -6.069 1.00 95.12 213 LYS A CA 1
ATOM 1676 C C . LYS A 1 213 ? -3.052 1.842 -6.611 1.00 95.12 213 LYS A C 1
ATOM 1678 O O . LYS A 1 213 ? -3.410 1.788 -7.790 1.00 95.12 213 LYS A O 1
ATOM 1683 N N . VAL A 1 214 ? -3.200 0.827 -5.769 1.00 97.06 214 VAL A N 1
ATOM 1684 C CA . VAL A 1 214 ? -3.650 -0.513 -6.167 1.00 97.06 214 VAL A CA 1
ATOM 1685 C C . VAL A 1 214 ? -4.956 -0.841 -5.457 1.00 97.06 214 VAL A C 1
ATOM 1687 O O . VAL A 1 214 ? -5.071 -0.661 -4.243 1.00 97.06 214 VAL A O 1
ATOM 1690 N N . SER A 1 215 ? -5.954 -1.302 -6.215 1.00 95.31 215 SER A N 1
ATOM 1691 C CA . SER A 1 215 ? -7.207 -1.771 -5.622 1.00 95.31 215 SER A CA 1
ATOM 1692 C C . SER A 1 215 ? -6.987 -3.177 -5.069 1.00 95.31 215 SER A C 1
ATOM 1694 O O . SER A 1 215 ? -6.452 -4.023 -5.792 1.00 95.31 215 SER A O 1
ATOM 1696 N N . PRO A 1 216 ? -7.422 -3.479 -3.835 1.00 93.62 216 PRO A N 1
ATOM 1697 C CA . PRO A 1 216 ? -7.408 -4.841 -3.317 1.00 93.62 216 PRO A CA 1
ATOM 1698 C C . PRO A 1 216 ? -8.109 -5.844 -4.237 1.00 93.62 216 PRO A C 1
ATOM 1700 O O . PRO A 1 216 ? -7.659 -6.980 -4.325 1.00 93.62 216 PRO A O 1
ATOM 1703 N N . GLU A 1 217 ? -9.147 -5.432 -4.974 1.00 94.69 217 GLU A N 1
ATOM 1704 C CA . GLU A 1 217 ? -9.884 -6.289 -5.920 1.00 94.69 217 GLU A CA 1
ATOM 1705 C C . GLU A 1 217 ? -9.041 -6.701 -7.145 1.00 94.69 217 GLU A C 1
ATOM 1707 O O . GLU A 1 217 ? -9.214 -7.789 -7.698 1.00 94.69 217 GLU A O 1
ATOM 1712 N N . ASP A 1 218 ? -8.077 -5.859 -7.528 1.00 97.88 218 ASP A N 1
ATOM 1713 C CA . ASP A 1 218 ? -7.207 -6.046 -8.690 1.00 97.88 218 ASP A CA 1
ATOM 1714 C C . ASP A 1 218 ? -5.961 -6.885 -8.364 1.00 97.88 218 ASP A C 1
ATOM 1716 O O . ASP A 1 218 ? -5.225 -7.279 -9.269 1.00 97.88 218 ASP A O 1
ATOM 1720 N N . VAL A 1 219 ? -5.701 -7.194 -7.090 1.00 97.06 219 VAL A N 1
ATOM 1721 C CA . VAL A 1 219 ? -4.571 -8.047 -6.695 1.00 97.06 219 VAL A CA 1
ATOM 1722 C C . VAL A 1 219 ? -4.835 -9.492 -7.125 1.00 97.06 219 VAL A C 1
ATOM 1724 O O . VAL A 1 219 ? -5.919 -10.037 -6.914 1.00 97.06 219 VAL A O 1
ATOM 1727 N N . VAL A 1 220 ? -3.838 -10.127 -7.733 1.00 96.31 220 VAL A N 1
ATOM 1728 C CA . VAL A 1 220 ? -3.927 -11.502 -8.248 1.00 96.31 220 VAL A CA 1
ATOM 1729 C C . VAL A 1 220 ? -3.087 -12.472 -7.430 1.00 96.31 220 VAL A C 1
ATOM 1731 O O . VAL A 1 220 ? -3.517 -13.594 -7.204 1.00 96.31 220 VAL A O 1
ATOM 1734 N N . ALA A 1 221 ? -1.907 -12.059 -6.966 1.00 92.81 221 ALA A N 1
ATOM 1735 C CA . ALA A 1 221 ? -1.062 -12.913 -6.137 1.00 92.81 221 ALA A CA 1
ATOM 1736 C C . ALA A 1 221 ? -0.137 -12.091 -5.239 1.00 92.81 221 ALA A C 1
ATOM 1738 O O . ALA A 1 221 ? 0.379 -11.051 -5.664 1.00 92.81 221 ALA A O 1
ATOM 1739 N N . ILE A 1 222 ? 0.142 -12.623 -4.047 1.00 89.25 222 ILE A N 1
ATOM 1740 C CA . ILE A 1 222 ? 1.255 -12.225 -3.180 1.00 89.25 222 ILE A CA 1
ATOM 1741 C C . ILE A 1 222 ? 2.284 -13.367 -3.207 1.00 89.25 222 ILE A C 1
ATOM 1743 O O . ILE A 1 222 ? 2.118 -14.381 -2.525 1.00 89.25 222 ILE A O 1
ATOM 1747 N N . PRO A 1 223 ? 3.312 -13.281 -4.071 1.00 82.88 223 PRO A N 1
ATOM 1748 C CA . PRO A 1 223 ? 4.344 -14.304 -4.154 1.00 82.88 223 PRO A CA 1
ATOM 1749 C C . PRO A 1 223 ? 5.043 -14.559 -2.811 1.00 82.88 223 PRO A C 1
ATOM 1751 O O . PRO A 1 223 ? 5.336 -13.626 -2.067 1.00 82.88 223 PRO A O 1
ATOM 1754 N N . ALA A 1 224 ? 5.340 -15.830 -2.522 1.00 73.50 224 ALA A N 1
ATOM 1755 C CA . ALA A 1 224 ? 5.919 -16.257 -1.241 1.00 73.50 224 ALA A CA 1
ATOM 1756 C C . ALA A 1 224 ? 7.407 -15.878 -1.065 1.00 73.50 224 ALA A C 1
ATOM 1758 O O . ALA A 1 224 ? 8.010 -16.135 -0.022 1.00 73.50 224 ALA A O 1
ATOM 1759 N N . ASP A 1 225 ? 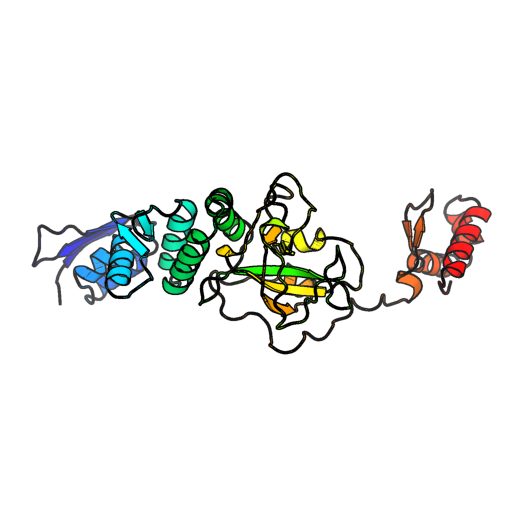8.046 -15.337 -2.102 1.00 65.81 225 ASP A N 1
ATOM 1760 C CA . ASP A 1 225 ? 9.469 -15.030 -2.106 1.00 65.81 225 ASP A CA 1
ATOM 1761 C C . ASP A 1 225 ? 9.808 -13.707 -1.410 1.00 65.81 225 ASP A C 1
ATOM 1763 O O . ASP A 1 225 ? 9.047 -12.743 -1.408 1.00 65.81 225 ASP A O 1
ATOM 1767 N N . TYR A 1 226 ? 11.015 -13.659 -0.837 1.00 57.66 226 TYR A N 1
ATOM 1768 C CA . TYR A 1 226 ? 11.599 -12.464 -0.217 1.00 57.66 226 TYR A CA 1
ATOM 1769 C C . TYR A 1 226 ? 10.732 -11.834 0.885 1.00 57.66 226 TYR A C 1
ATOM 1771 O O . TYR A 1 226 ? 10.601 -10.614 0.935 1.00 57.66 226 TYR A O 1
ATOM 1779 N N . ASN A 1 227 ? 10.194 -12.657 1.790 1.00 64.81 227 ASN A N 1
ATOM 1780 C CA . ASN A 1 227 ? 9.407 -12.211 2.945 1.00 64.81 227 ASN A CA 1
ATOM 1781 C C . ASN A 1 227 ? 8.093 -11.503 2.562 1.00 64.81 227 ASN A C 1
ATOM 1783 O O . ASN A 1 227 ? 7.717 -10.543 3.222 1.00 64.81 227 ASN A O 1
ATOM 1787 N N . ASN A 1 228 ? 7.429 -11.951 1.484 1.00 67.44 228 ASN A N 1
ATOM 1788 C CA . ASN A 1 228 ? 6.186 -11.363 0.969 1.00 67.44 228 ASN A CA 1
ATOM 1789 C C . ASN A 1 228 ? 6.324 -9.847 0.753 1.00 67.44 228 ASN A C 1
ATOM 1791 O O . ASN A 1 228 ? 5.573 -9.069 1.314 1.00 67.44 228 ASN A O 1
ATOM 1795 N N . SER A 1 229 ? 7.322 -9.403 -0.013 1.00 80.25 229 SER A N 1
ATOM 1796 C CA . SER A 1 229 ? 7.612 -7.965 -0.192 1.00 80.25 229 SER A CA 1
ATOM 1797 C C . SER A 1 229 ? 7.290 -7.442 -1.599 1.00 80.25 229 SER A C 1
ATOM 1799 O O . SER A 1 229 ? 7.576 -6.293 -1.945 1.00 80.25 229 SER A O 1
ATOM 1801 N N . LYS A 1 230 ? 6.625 -8.263 -2.420 1.00 89.31 230 LYS A N 1
ATOM 1802 C CA . LYS A 1 230 ? 6.032 -7.859 -3.699 1.00 89.31 230 LYS A CA 1
ATOM 1803 C C . LYS A 1 230 ? 4.654 -8.474 -3.913 1.00 89.31 230 LYS A C 1
ATOM 1805 O O . LYS A 1 230 ? 4.325 -9.488 -3.309 1.00 89.31 230 LYS A O 1
ATOM 1810 N N . GLY A 1 231 ? 3.905 -7.908 -4.851 1.00 92.25 231 GLY A N 1
ATOM 1811 C CA . GLY A 1 231 ? 2.640 -8.458 -5.317 1.00 92.25 231 GLY A CA 1
ATOM 1812 C C . GLY A 1 231 ? 2.445 -8.285 -6.820 1.00 92.25 231 GLY A C 1
ATOM 1813 O O . GLY A 1 231 ? 3.206 -7.584 -7.500 1.00 92.25 231 GLY A O 1
ATOM 1814 N N . ARG A 1 232 ? 1.424 -8.964 -7.342 1.00 94.69 232 ARG A N 1
ATOM 1815 C CA . ARG A 1 232 ? 0.961 -8.872 -8.731 1.00 94.69 232 ARG A CA 1
ATOM 1816 C C . ARG A 1 232 ? -0.492 -8.433 -8.769 1.00 94.69 232 ARG A C 1
ATOM 1818 O O . ARG A 1 232 ? -1.308 -8.958 -8.016 1.00 94.69 232 ARG A O 1
ATOM 1825 N N . ALA A 1 233 ? -0.809 -7.528 -9.684 1.00 97.19 233 ALA A N 1
ATOM 1826 C CA . ALA A 1 233 ? -2.164 -7.068 -9.953 1.00 97.19 233 ALA A CA 1
ATOM 1827 C C . ALA A 1 233 ? -2.520 -7.177 -11.444 1.00 97.19 233 ALA A C 1
ATOM 1829 O O . ALA A 1 233 ? -1.639 -7.259 -12.306 1.00 97.19 233 ALA A O 1
ATOM 1830 N N . SER A 1 234 ? -3.820 -7.146 -11.736 1.00 97.62 234 SER A N 1
ATOM 1831 C CA . SER A 1 234 ? -4.379 -6.943 -13.078 1.00 97.62 234 SER A CA 1
ATOM 1832 C C . SER A 1 234 ? -4.429 -5.473 -13.476 1.00 97.62 234 SER A C 1
ATOM 1834 O O . SER A 1 234 ? -4.449 -5.174 -14.668 1.00 97.62 234 SER A O 1
ATOM 1836 N N . ARG A 1 235 ? -4.432 -4.552 -12.504 1.00 97.56 235 ARG A N 1
ATOM 1837 C CA . ARG A 1 235 ? -4.513 -3.104 -12.728 1.00 97.56 235 ARG A CA 1
ATOM 1838 C C . ARG A 1 235 ? -3.967 -2.315 -11.535 1.00 97.56 235 ARG A C 1
ATOM 1840 O O . ARG A 1 235 ? -4.054 -2.763 -10.396 1.00 97.56 235 ARG A O 1
ATOM 1847 N N . TYR A 1 236 ? -3.415 -1.136 -11.801 1.00 98.06 236 TYR A N 1
ATOM 1848 C CA . TYR A 1 236 ? -3.149 -0.098 -10.797 1.00 98.06 236 TYR A CA 1
ATOM 1849 C C . TYR A 1 236 ? -3.113 1.278 -11.458 1.00 98.06 236 TYR A C 1
ATOM 1851 O O . TYR A 1 236 ? -2.974 1.382 -12.676 1.00 98.06 236 TYR A O 1
ATOM 1859 N N . GLU A 1 237 ? -3.178 2.334 -10.656 1.00 95.94 237 GLU A N 1
ATOM 1860 C CA . GLU A 1 237 ? -2.939 3.712 -11.081 1.00 95.94 237 GLU A CA 1
ATOM 1861 C C . GLU A 1 237 ? -1.539 4.164 -10.657 1.00 95.94 237 GLU A C 1
ATOM 1863 O O . GLU A 1 237 ? -1.102 3.886 -9.543 1.00 95.94 237 GLU A O 1
ATOM 1868 N N . VAL A 1 238 ? -0.819 4.862 -11.532 1.00 95.94 238 VAL A N 1
ATOM 1869 C CA . VAL A 1 238 ? 0.450 5.503 -11.183 1.00 95.94 238 VAL A CA 1
ATOM 1870 C C . VAL A 1 238 ? 0.164 6.910 -10.688 1.00 95.94 238 VAL A C 1
ATOM 1872 O O . VAL A 1 238 ? -0.222 7.775 -11.469 1.00 95.94 238 VAL A O 1
ATOM 1875 N N . VAL A 1 239 ? 0.378 7.148 -9.399 1.00 92.00 239 VAL A N 1
ATOM 1876 C CA . VAL A 1 239 ? -0.049 8.388 -8.736 1.00 92.00 239 VAL A CA 1
ATOM 1877 C C . VAL A 1 239 ? 1.101 9.340 -8.421 1.00 92.00 239 VAL A C 1
ATOM 1879 O O . VAL A 1 239 ? 0.869 10.519 -8.201 1.00 92.00 239 VAL A O 1
ATOM 1882 N N . GLY A 1 240 ? 2.347 8.865 -8.464 1.00 90.62 240 GLY A N 1
ATOM 1883 C CA . GLY A 1 240 ? 3.508 9.719 -8.233 1.00 90.62 240 GLY A CA 1
ATOM 1884 C C . GLY A 1 240 ? 4.829 9.067 -8.620 1.00 90.62 240 GLY A C 1
ATOM 1885 O O . GLY A 1 240 ? 4.890 7.886 -8.959 1.00 90.62 240 GLY A O 1
ATOM 1886 N N . GLU A 1 241 ? 5.904 9.842 -8.538 1.00 91.88 241 GLU A N 1
ATOM 1887 C CA . GLU A 1 241 ? 7.291 9.397 -8.701 1.00 91.88 241 GLU A CA 1
ATOM 1888 C C . GLU A 1 241 ? 8.101 9.885 -7.498 1.00 91.88 241 GLU A C 1
ATOM 1890 O O . GLU A 1 241 ? 7.849 10.962 -6.956 1.00 91.88 241 GLU A O 1
ATOM 1895 N N . VAL A 1 242 ? 9.063 9.084 -7.054 1.00 88.62 242 VAL A N 1
ATOM 1896 C CA . VAL A 1 242 ? 9.977 9.426 -5.960 1.00 88.62 242 VAL A CA 1
ATOM 1897 C C . VAL A 1 242 ? 11.404 9.057 -6.350 1.00 88.62 242 VAL A C 1
ATOM 1899 O O . VAL A 1 242 ? 11.633 8.167 -7.170 1.00 88.62 242 VAL A O 1
ATOM 1902 N N . SER A 1 243 ? 12.393 9.729 -5.758 1.00 88.19 243 SER A N 1
ATOM 1903 C CA . SER A 1 243 ? 13.783 9.293 -5.910 1.00 88.19 243 SER A CA 1
ATOM 1904 C C . SER A 1 243 ? 13.999 7.948 -5.206 1.00 88.19 243 SER A C 1
ATOM 1906 O O . SER A 1 243 ? 13.270 7.591 -4.280 1.00 88.19 243 SER A O 1
ATOM 1908 N N . HIS A 1 244 ? 15.030 7.201 -5.612 1.00 85.12 244 HIS A N 1
ATOM 1909 C CA . HIS A 1 244 ? 15.386 5.934 -4.953 1.00 85.12 244 HIS A CA 1
ATOM 1910 C C . HIS A 1 244 ? 15.671 6.131 -3.459 1.00 85.12 244 HIS A C 1
ATOM 1912 O O . HIS A 1 244 ? 15.206 5.353 -2.634 1.00 85.12 244 HIS A O 1
ATOM 1918 N N . GLU A 1 245 ? 16.384 7.201 -3.104 1.00 84.50 245 GLU A N 1
ATOM 1919 C CA . GLU A 1 245 ? 16.689 7.549 -1.712 1.00 84.50 245 GLU A CA 1
ATOM 1920 C C . GLU A 1 245 ? 15.422 7.891 -0.914 1.00 84.50 245 GLU A C 1
ATOM 1922 O O . GLU A 1 245 ? 15.228 7.389 0.196 1.00 84.50 245 GLU A O 1
ATOM 1927 N N . ALA A 1 246 ? 14.525 8.690 -1.502 1.00 85.75 246 ALA A N 1
ATOM 1928 C CA . ALA A 1 246 ? 13.253 9.034 -0.879 1.00 85.75 246 ALA A CA 1
ATOM 1929 C C . ALA A 1 246 ? 12.368 7.798 -0.685 1.00 85.75 246 ALA A C 1
ATOM 1931 O O . ALA A 1 246 ? 11.693 7.696 0.331 1.00 85.75 246 ALA A O 1
ATOM 1932 N N . ALA A 1 247 ? 12.386 6.841 -1.618 1.00 86.06 247 ALA A N 1
ATOM 1933 C CA . ALA A 1 247 ? 11.610 5.610 -1.502 1.00 86.06 247 ALA A CA 1
ATOM 1934 C C . ALA A 1 247 ? 12.093 4.722 -0.344 1.00 86.06 247 ALA A C 1
ATOM 1936 O O . ALA A 1 247 ? 11.278 4.210 0.418 1.00 86.06 247 ALA A O 1
ATOM 1937 N N . LEU A 1 248 ? 13.413 4.577 -0.176 1.00 83.81 248 LEU A N 1
ATOM 1938 C CA . LEU A 1 248 ? 14.007 3.755 0.888 1.00 83.81 248 LEU A CA 1
ATOM 1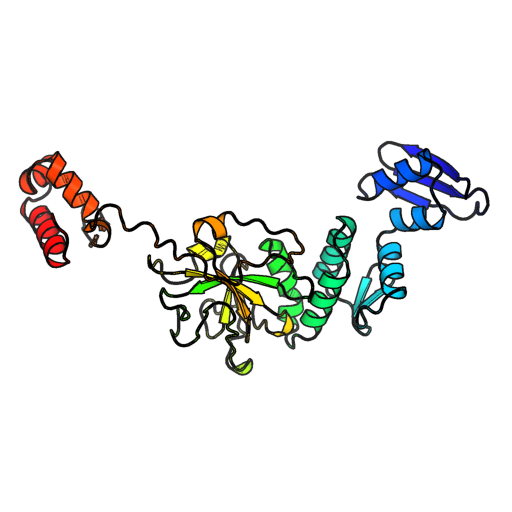939 C C . LEU A 1 248 ? 13.819 4.346 2.291 1.00 83.81 248 LEU A C 1
ATOM 1941 O O . LEU A 1 248 ? 13.828 3.610 3.274 1.00 83.81 248 LEU A O 1
ATOM 1945 N N . THR A 1 249 ? 13.646 5.663 2.387 1.00 85.19 249 THR A N 1
ATOM 1946 C CA . THR A 1 249 ? 13.434 6.380 3.654 1.00 85.19 249 THR A CA 1
ATOM 1947 C C . THR A 1 249 ? 11.973 6.760 3.887 1.00 85.19 249 THR A C 1
ATOM 1949 O O . THR A 1 249 ? 11.644 7.312 4.938 1.00 85.19 249 THR A O 1
ATOM 1952 N N . LYS A 1 250 ? 11.073 6.456 2.940 1.00 84.31 250 LYS A N 1
ATOM 1953 C CA . LYS A 1 250 ? 9.658 6.806 3.048 1.00 84.31 250 LYS A CA 1
ATOM 1954 C C . LYS A 1 250 ? 9.028 6.052 4.217 1.00 84.31 250 LYS A C 1
ATOM 1956 O O . LYS A 1 250 ? 9.033 4.821 4.278 1.00 84.31 250 LYS A O 1
ATOM 1961 N N . VAL A 1 251 ? 8.440 6.826 5.116 1.00 82.62 251 VAL A N 1
ATOM 1962 C CA . VAL A 1 251 ? 7.517 6.353 6.143 1.00 82.62 251 VAL A CA 1
ATOM 1963 C C . VAL A 1 251 ? 6.159 6.930 5.792 1.00 82.62 251 VAL A C 1
ATOM 1965 O O . VAL A 1 251 ? 6.030 8.138 5.573 1.00 82.62 251 VAL A O 1
ATOM 1968 N N . TRP A 1 252 ? 5.166 6.059 5.671 1.00 80.81 252 TRP A N 1
ATOM 1969 C CA . TRP A 1 252 ? 3.793 6.469 5.444 1.00 80.81 252 TRP A CA 1
ATOM 1970 C C . TRP A 1 252 ? 2.999 6.394 6.753 1.00 80.81 252 TRP A C 1
ATOM 1972 O O . TRP A 1 252 ? 3.227 5.478 7.543 1.00 80.81 252 TRP A O 1
ATOM 1982 N N . PRO A 1 253 ? 2.057 7.322 6.997 1.00 75.75 253 PRO A N 1
ATOM 1983 C CA . PRO A 1 253 ? 1.011 7.080 7.987 1.00 75.75 253 PRO A CA 1
ATOM 1984 C C . PRO A 1 253 ? 0.145 5.895 7.539 1.00 75.75 253 PRO A C 1
ATOM 1986 O O . PRO A 1 253 ? 0.019 5.661 6.341 1.00 75.75 253 PRO A O 1
ATOM 1989 N N . ALA A 1 254 ? -0.500 5.181 8.466 1.00 68.94 254 ALA A N 1
ATOM 1990 C CA . ALA A 1 254 ? -1.327 4.015 8.125 1.00 68.94 254 ALA A CA 1
ATOM 1991 C C . ALA A 1 254 ? -2.449 4.332 7.119 1.00 68.94 254 ALA A C 1
ATOM 1993 O O . ALA A 1 254 ? -2.790 3.490 6.286 1.00 68.94 254 ALA A O 1
ATOM 1994 N N . VAL A 1 255 ? -2.975 5.561 7.166 1.00 65.62 255 VAL A N 1
ATOM 1995 C CA . VAL A 1 255 ? -3.851 6.135 6.142 1.00 65.62 255 VAL A CA 1
ATOM 1996 C C . VAL A 1 255 ? -3.182 7.370 5.544 1.00 65.62 255 VAL A C 1
ATOM 1998 O O . VAL A 1 255 ? -2.807 8.281 6.281 1.00 65.62 255 VAL A O 1
ATOM 2001 N N . SER A 1 256 ? -3.043 7.428 4.218 1.00 73.94 256 SER A N 1
ATOM 2002 C CA . SER A 1 256 ? -2.402 8.546 3.521 1.00 73.94 256 SER A CA 1
ATOM 2003 C C . SER A 1 256 ? -3.243 9.062 2.355 1.00 73.94 256 SER A C 1
ATOM 2005 O O . SER A 1 256 ? -3.532 8.336 1.404 1.00 73.94 256 SER A O 1
ATOM 2007 N N . ALA A 1 257 ? -3.587 10.349 2.410 1.00 63.59 257 ALA A N 1
ATOM 2008 C CA . ALA A 1 257 ? -4.141 11.104 1.285 1.00 63.59 257 ALA A CA 1
ATOM 2009 C C . ALA A 1 257 ? -3.047 11.792 0.439 1.00 63.59 257 ALA A C 1
ATOM 2011 O O . ALA A 1 257 ? -3.340 12.374 -0.601 1.00 63.59 257 ALA A O 1
ATOM 2012 N N . GLU A 1 258 ? -1.786 11.736 0.881 1.00 65.31 258 GLU A N 1
ATOM 2013 C CA . GLU A 1 258 ? -0.656 12.414 0.247 1.00 65.31 258 GLU A CA 1
ATOM 2014 C C . GLU A 1 258 ? 0.166 11.428 -0.587 1.00 65.31 258 GLU A C 1
ATOM 2016 O O . GLU A 1 258 ? 1.083 10.761 -0.100 1.00 65.31 258 GLU A O 1
ATOM 2021 N N . TYR A 1 259 ? -0.148 11.345 -1.876 1.00 61.88 259 TYR A N 1
ATOM 2022 C CA . TYR A 1 259 ? 0.498 10.412 -2.797 1.00 61.88 259 TYR A CA 1
ATOM 2023 C C . TYR A 1 259 ? 1.189 11.120 -3.967 1.00 61.88 259 TYR A C 1
ATOM 2025 O O . TYR A 1 259 ? 0.849 10.910 -5.119 1.00 61.88 259 TYR A O 1
ATOM 2033 N N . GLY A 1 260 ? 2.226 11.907 -3.657 1.00 51.47 260 GLY A N 1
ATOM 2034 C CA . GLY A 1 260 ? 3.126 12.512 -4.650 1.00 51.47 260 GLY A CA 1
ATOM 2035 C C . GLY A 1 260 ? 2.512 13.682 -5.430 1.00 51.47 260 GLY A C 1
ATOM 2036 O O . GLY A 1 260 ? 1.300 13.785 -5.580 1.00 51.47 260 GLY A O 1
ATOM 2037 N N . SER A 1 261 ? 3.352 14.614 -5.891 1.00 41.19 261 SER A N 1
ATOM 2038 C CA . SER A 1 261 ? 2.894 15.738 -6.719 1.00 41.19 261 SER A CA 1
ATOM 2039 C C . SER A 1 261 ? 2.248 15.235 -8.022 1.00 41.19 261 SER A C 1
ATOM 2041 O O . SER A 1 261 ? 2.777 14.300 -8.622 1.00 41.19 261 SER A O 1
ATOM 2043 N N . PRO A 1 262 ? 1.188 15.897 -8.530 1.00 42.59 262 PRO A N 1
ATOM 2044 C CA . PRO A 1 262 ? 0.665 15.663 -9.882 1.00 42.59 262 PRO A CA 1
ATOM 2045 C C . PRO A 1 262 ? 1.661 16.070 -10.984 1.00 42.59 262 PRO A C 1
ATOM 2047 O O . PRO A 1 262 ? 1.433 15.805 -12.163 1.00 42.59 262 PRO A O 1
ATOM 2050 N N . GLU A 1 263 ? 2.767 16.715 -10.612 1.00 38.56 263 GLU A N 1
ATOM 2051 C CA . GLU A 1 263 ? 3.885 16.988 -11.504 1.00 38.56 263 GLU A CA 1
ATOM 2052 C C . GLU A 1 263 ? 4.877 15.817 -11.509 1.00 38.56 263 GLU A C 1
ATOM 2054 O O . GLU A 1 263 ? 5.152 15.252 -10.445 1.00 38.56 263 GLU A O 1
ATOM 2059 N N . PRO A 1 264 ? 5.458 15.462 -12.674 1.00 36.22 264 PRO A N 1
ATOM 2060 C CA . PRO A 1 264 ? 6.562 14.517 -12.732 1.00 36.22 264 PRO A CA 1
ATOM 2061 C C . PRO A 1 264 ? 7.618 14.899 -11.707 1.00 36.22 264 PRO A C 1
ATOM 2063 O O . PRO A 1 264 ? 8.085 16.040 -11.711 1.00 36.22 264 PRO A O 1
ATOM 2066 N N . ALA A 1 265 ? 8.008 13.963 -10.836 1.00 36.03 265 ALA A N 1
ATOM 2067 C CA . ALA A 1 265 ? 9.172 14.205 -10.005 1.00 36.03 265 ALA A CA 1
ATOM 2068 C C . ALA A 1 265 ? 10.315 14.566 -10.948 1.00 36.03 265 ALA A C 1
ATOM 2070 O O . ALA A 1 265 ? 10.551 13.871 -11.944 1.00 36.03 265 ALA A O 1
ATOM 2071 N N . THR A 1 266 ? 10.995 15.679 -10.667 1.00 28.23 266 THR A N 1
ATOM 2072 C CA . THR A 1 266 ? 12.207 16.037 -11.391 1.00 28.23 266 THR A CA 1
ATOM 2073 C C . THR A 1 266 ? 13.058 14.788 -11.437 1.00 28.23 266 THR A C 1
ATOM 2075 O O . THR A 1 266 ? 13.360 14.220 -10.386 1.00 28.23 266 THR A O 1
ATOM 2078 N N . VAL A 1 267 ? 13.391 14.337 -12.647 1.00 32.72 267 VAL A N 1
ATOM 2079 C CA . VAL A 1 267 ? 14.296 13.213 -12.838 1.00 32.72 267 VAL A CA 1
ATOM 2080 C C . VAL A 1 267 ? 15.597 13.618 -12.173 1.00 32.72 267 VAL A C 1
ATOM 2082 O O . VAL A 1 267 ? 16.441 14.279 -12.781 1.00 32.72 267 VAL A O 1
ATOM 2085 N N . VAL A 1 268 ? 15.770 13.250 -10.908 1.00 29.44 268 VAL A N 1
ATOM 2086 C CA . VAL A 1 268 ? 17.087 13.191 -10.316 1.00 29.44 268 VAL A CA 1
ATOM 2087 C C . VAL A 1 268 ? 17.679 11.993 -11.018 1.00 29.44 268 VAL A C 1
ATOM 2089 O O . VAL A 1 268 ? 17.511 10.852 -10.592 1.00 29.44 268 VAL A O 1
ATOM 2092 N N . GLN A 1 269 ? 18.293 12.259 -12.177 1.00 30.16 269 GLN A N 1
ATOM 2093 C CA . GLN A 1 269 ? 19.285 11.360 -12.732 1.00 30.16 269 GLN A CA 1
ATOM 2094 C C . GLN A 1 269 ? 20.104 10.935 -11.521 1.00 30.16 269 GLN A C 1
ATOM 2096 O O . GLN A 1 269 ? 20.604 11.817 -10.811 1.00 30.16 269 GLN A O 1
ATOM 2101 N N . THR A 1 270 ? 20.199 9.626 -11.247 1.00 31.81 270 THR A N 1
ATOM 2102 C CA . THR A 1 270 ? 21.271 9.123 -10.379 1.00 31.81 270 THR A CA 1
ATOM 2103 C C . THR A 1 270 ? 22.487 9.949 -10.740 1.00 31.81 270 THR A C 1
ATOM 2105 O O . THR A 1 270 ? 22.749 10.032 -11.952 1.00 31.81 270 THR A O 1
ATOM 2108 N N . PRO A 1 271 ? 23.113 10.661 -9.781 1.00 30.88 271 PRO A N 1
ATOM 2109 C CA . PRO A 1 271 ? 24.128 11.641 -10.115 1.00 30.88 271 PRO A CA 1
ATOM 2110 C C . PRO A 1 271 ? 25.036 10.964 -11.121 1.00 30.88 271 PRO A C 1
ATOM 2112 O O . PRO A 1 271 ? 25.536 9.872 -10.825 1.00 30.88 271 PRO A O 1
ATOM 2115 N N . LYS A 1 272 ? 25.121 11.536 -12.340 1.00 36.25 272 LYS A N 1
ATOM 2116 C CA . LYS A 1 272 ? 26.045 11.063 -13.376 1.00 36.25 272 LYS A CA 1
ATOM 2117 C C . LYS A 1 272 ? 27.301 10.670 -12.619 1.00 36.25 272 LYS A C 1
ATOM 2119 O O . LYS A 1 272 ? 27.727 11.503 -11.802 1.00 36.25 272 LYS A O 1
ATOM 2124 N N . PRO A 1 273 ? 27.842 9.447 -12.793 1.00 37.78 273 PRO A N 1
ATOM 2125 C CA . PRO A 1 273 ? 29.071 9.106 -12.105 1.00 37.78 273 PRO A CA 1
ATOM 2126 C C . PRO A 1 273 ? 29.990 10.296 -12.337 1.00 37.78 273 PRO A C 1
ATOM 2128 O O . PRO A 1 273 ? 30.143 10.734 -13.480 1.00 37.78 273 PRO A O 1
ATOM 2131 N N . LYS A 1 274 ? 30.467 10.922 -11.247 1.00 49.78 274 LYS A N 1
ATOM 2132 C CA . LYS A 1 274 ? 31.207 12.201 -11.305 1.00 49.78 274 LYS A CA 1
ATOM 2133 C C . LYS A 1 274 ? 32.407 12.123 -12.260 1.00 49.78 274 LYS A C 1
ATOM 2135 O O . LYS A 1 274 ? 33.006 13.135 -12.594 1.00 49.78 274 LYS A O 1
ATOM 2140 N N . ASN A 1 275 ? 32.714 10.913 -12.710 1.00 56.56 275 ASN A N 1
ATOM 2141 C CA . ASN A 1 275 ? 33.625 10.569 -13.758 1.00 56.56 275 ASN A CA 1
ATOM 2142 C C . ASN A 1 275 ? 32.905 9.744 -14.863 1.00 56.56 275 ASN A C 1
ATOM 2144 O O . ASN A 1 275 ? 32.345 8.688 -14.543 1.00 56.56 275 ASN A O 1
ATOM 2148 N N . PRO A 1 276 ? 32.935 10.161 -16.149 1.00 63.66 276 PRO A N 1
ATOM 2149 C CA . PRO A 1 276 ? 32.362 9.402 -17.272 1.00 63.66 276 PRO A CA 1
ATOM 2150 C C . PRO A 1 276 ? 32.905 7.967 -17.382 1.00 63.66 276 PRO A C 1
ATOM 2152 O O . PRO A 1 276 ? 32.238 7.104 -17.948 1.00 63.66 276 PRO A O 1
ATOM 2155 N N . ASN A 1 277 ? 34.054 7.677 -16.766 1.00 70.50 277 ASN A N 1
ATOM 2156 C CA . ASN A 1 277 ? 34.618 6.335 -16.694 1.00 70.50 277 ASN A CA 1
ATOM 2157 C C . ASN A 1 277 ? 33.815 5.360 -15.815 1.00 70.50 277 ASN A C 1
ATOM 2159 O O . ASN A 1 277 ? 33.957 4.151 -15.963 1.00 70.50 277 ASN A O 1
ATOM 2163 N N . GLY A 1 278 ? 32.931 5.844 -14.937 1.00 64.19 278 GLY A N 1
ATOM 2164 C CA . GLY A 1 278 ? 32.164 4.993 -14.017 1.00 64.19 278 GLY A CA 1
ATOM 2165 C C . GLY A 1 278 ? 31.219 4.001 -14.689 1.00 64.19 278 GLY A C 1
ATOM 2166 O O . GLY A 1 278 ? 30.839 3.019 -14.056 1.00 64.19 278 GLY A O 1
ATOM 2167 N N . ALA A 1 279 ? 30.876 4.238 -15.958 1.00 71.19 279 ALA A N 1
ATOM 2168 C CA . ALA A 1 279 ? 30.002 3.386 -16.758 1.00 71.19 279 ALA A CA 1
ATOM 2169 C C . ALA A 1 279 ? 30.715 2.176 -17.395 1.00 71.19 279 ALA A C 1
ATOM 2171 O O . ALA A 1 279 ? 30.046 1.306 -17.948 1.00 71.19 279 ALA A O 1
ATOM 2172 N N . PHE A 1 280 ? 32.051 2.099 -17.336 1.00 83.00 280 PHE A N 1
ATOM 2173 C CA . PHE A 1 280 ? 32.815 1.037 -17.993 1.00 83.00 280 PHE A CA 1
ATOM 2174 C C . PHE A 1 280 ? 33.465 0.114 -16.967 1.00 83.00 280 PHE A C 1
ATOM 2176 O O . PHE A 1 280 ? 34.233 0.553 -16.109 1.00 83.00 280 PHE A O 1
ATOM 2183 N N . SER A 1 281 ? 33.198 -1.184 -17.080 1.00 83.81 281 SER A N 1
ATOM 2184 C CA . SER A 1 281 ? 33.824 -2.210 -16.253 1.00 83.81 281 SER A CA 1
ATOM 2185 C C . SER A 1 281 ? 34.202 -3.437 -17.074 1.00 83.81 281 SER A C 1
ATOM 2187 O O . SER A 1 281 ? 33.609 -3.733 -18.110 1.00 83.81 281 SER A O 1
ATOM 2189 N N . ILE A 1 282 ? 35.218 -4.156 -16.609 1.00 86.25 282 ILE A N 1
ATOM 2190 C CA . ILE A 1 282 ? 35.607 -5.455 -17.150 1.00 86.25 282 ILE A CA 1
ATOM 2191 C C . ILE A 1 282 ? 35.781 -6.459 -16.021 1.00 86.25 282 ILE A C 1
ATOM 2193 O O . ILE A 1 282 ? 36.233 -6.114 -14.934 1.00 86.25 282 ILE A O 1
ATOM 2197 N N . GLU A 1 283 ? 35.509 -7.724 -16.314 1.00 87.81 283 GLU A N 1
ATOM 2198 C CA . GLU A 1 283 ? 35.882 -8.817 -15.423 1.00 87.81 283 GLU A CA 1
ATOM 2199 C C . GLU A 1 283 ? 37.362 -9.176 -15.591 1.00 87.81 283 GLU A C 1
ATOM 2201 O O . GLU A 1 283 ? 37.881 -9.315 -16.712 1.00 87.81 283 GLU A O 1
ATOM 2206 N N . THR A 1 284 ? 38.040 -9.320 -14.455 1.00 86.62 284 THR A N 1
ATOM 2207 C CA . THR A 1 284 ? 39.458 -9.654 -14.339 1.00 86.62 284 THR A CA 1
ATOM 2208 C C . THR A 1 284 ? 39.647 -10.787 -13.335 1.00 86.62 284 THR A C 1
ATOM 2210 O O . THR A 1 284 ? 38.929 -10.894 -12.344 1.00 86.62 284 THR A O 1
ATOM 2213 N N . LYS A 1 285 ? 40.659 -11.630 -13.552 1.00 84.81 285 LYS A N 1
ATOM 2214 C CA . LYS A 1 285 ? 40.962 -12.733 -12.628 1.00 84.81 285 LYS A CA 1
ATOM 2215 C C . LYS A 1 285 ? 41.515 -12.235 -11.283 1.00 84.81 285 LYS A C 1
ATOM 2217 O O . LYS A 1 285 ? 41.348 -12.904 -10.273 1.00 84.81 285 LYS A O 1
ATOM 2222 N N . GLN A 1 286 ? 42.200 -11.093 -11.280 1.00 86.19 286 GLN A N 1
ATOM 2223 C CA . GLN A 1 286 ? 42.938 -10.568 -10.130 1.00 86.19 286 GLN A CA 1
ATOM 2224 C C . GLN A 1 286 ? 42.093 -9.657 -9.235 1.00 86.19 286 GLN A C 1
ATOM 2226 O O . GLN A 1 286 ? 42.303 -9.648 -8.028 1.00 86.19 286 GLN A O 1
ATOM 2231 N N . LEU A 1 287 ? 41.178 -8.877 -9.815 1.00 65.44 287 LEU A N 1
ATOM 2232 C CA . LEU A 1 287 ? 40.402 -7.860 -9.098 1.00 65.44 287 LEU A CA 1
ATOM 2233 C C . LEU A 1 287 ? 38.893 -8.133 -9.115 1.00 65.44 287 LEU A C 1
ATOM 2235 O O . LEU A 1 287 ? 38.130 -7.318 -8.605 1.00 65.44 287 LEU A O 1
ATOM 2239 N N . GLY A 1 288 ? 38.451 -9.248 -9.710 1.00 79.62 288 GLY A N 1
ATOM 2240 C CA . GLY A 1 288 ? 37.045 -9.426 -10.066 1.00 79.62 288 GLY A CA 1
ATOM 2241 C C . GLY A 1 288 ? 36.639 -8.330 -11.049 1.00 79.62 288 GLY A C 1
ATOM 2242 O O . GLY A 1 288 ? 37.353 -8.078 -12.029 1.00 79.62 288 GLY A O 1
ATOM 2243 N N . THR A 1 289 ? 35.557 -7.621 -10.752 1.00 77.38 289 THR A N 1
ATOM 2244 C CA . THR A 1 289 ? 35.101 -6.484 -11.549 1.00 77.38 289 THR A CA 1
ATOM 2245 C C . THR A 1 289 ? 36.018 -5.267 -11.378 1.00 77.38 289 THR A C 1
ATOM 2247 O O . THR A 1 289 ? 36.058 -4.622 -10.329 1.00 77.38 289 THR A O 1
ATOM 2250 N N . LEU A 1 290 ? 36.717 -4.890 -12.448 1.00 82.31 290 LEU A N 1
ATOM 2251 C CA . LEU A 1 290 ? 37.511 -3.667 -12.526 1.00 82.31 290 LEU A CA 1
ATOM 2252 C C . LEU A 1 290 ? 36.727 -2.573 -13.260 1.00 82.31 290 LEU A C 1
ATOM 2254 O O . LEU A 1 290 ? 36.513 -2.659 -14.468 1.00 82.31 290 LEU A O 1
ATOM 2258 N N . ASN A 1 291 ? 36.343 -1.520 -12.537 1.00 86.25 291 ASN A N 1
ATOM 2259 C CA . ASN A 1 291 ? 35.756 -0.304 -13.108 1.00 86.25 291 ASN A CA 1
ATOM 2260 C C . ASN A 1 291 ? 36.853 0.631 -13.663 1.00 86.25 291 ASN A C 1
ATOM 2262 O O . ASN A 1 291 ? 37.940 0.726 -13.085 1.00 86.25 291 ASN A O 1
ATOM 2266 N N . ALA A 1 292 ? 36.576 1.360 -14.746 1.00 85.44 292 ALA A N 1
ATOM 2267 C CA . ALA A 1 292 ? 37.501 2.335 -15.318 1.00 85.44 292 ALA A CA 1
ATOM 2268 C C . ALA A 1 292 ? 37.858 3.495 -14.370 1.00 85.44 292 ALA A C 1
ATOM 2270 O O . ALA A 1 292 ? 38.988 3.959 -14.435 1.00 85.44 292 ALA A O 1
ATOM 2271 N N . ILE A 1 293 ? 37.012 3.888 -13.410 1.00 80.06 293 ILE A N 1
ATOM 2272 C CA . ILE A 1 293 ? 37.409 4.836 -12.346 1.00 80.06 293 ILE A CA 1
ATOM 2273 C C . ILE A 1 293 ? 38.559 4.263 -11.506 1.00 80.06 293 ILE A C 1
ATOM 2275 O O . ILE A 1 293 ? 39.521 4.959 -11.188 1.00 80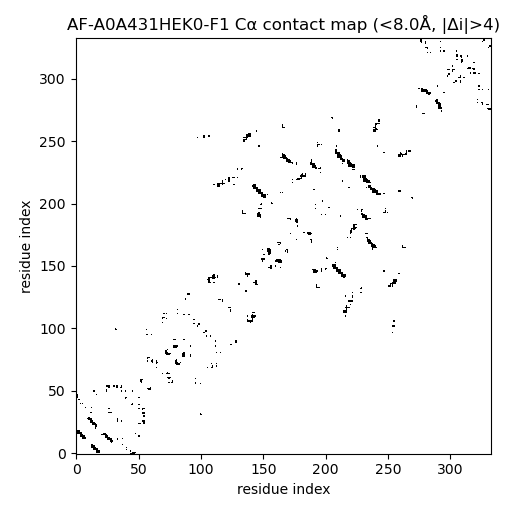.06 293 ILE A O 1
ATOM 2279 N N . HIS A 1 294 ? 38.484 2.978 -11.147 1.00 77.69 294 HIS A N 1
ATOM 2280 C CA . HIS A 1 294 ? 39.555 2.323 -10.394 1.00 77.69 294 HIS A CA 1
ATOM 2281 C C . HIS A 1 294 ? 40.827 2.195 -11.236 1.00 77.69 294 HIS A C 1
ATOM 2283 O O . HIS A 1 294 ? 41.923 2.391 -10.711 1.00 77.69 294 HIS A O 1
ATOM 2289 N N . ALA A 1 295 ? 40.688 1.921 -12.537 1.00 86.56 295 ALA A N 1
ATOM 2290 C CA . ALA A 1 295 ? 41.818 1.884 -13.459 1.00 86.56 295 ALA A CA 1
ATOM 2291 C C . ALA A 1 295 ? 42.483 3.263 -13.613 1.00 86.56 295 ALA A C 1
ATOM 2293 O O . ALA A 1 295 ? 43.702 3.351 -13.525 1.00 86.56 295 ALA A O 1
ATOM 2294 N N . GLU A 1 296 ? 41.713 4.340 -13.770 1.00 86.88 296 GLU A N 1
ATOM 2295 C CA . GLU A 1 296 ? 42.220 5.715 -13.868 1.00 86.88 296 GLU A CA 1
ATOM 2296 C C . GLU A 1 296 ? 42.950 6.143 -12.595 1.00 86.88 296 GLU A C 1
ATOM 2298 O O . GLU A 1 296 ? 44.091 6.598 -12.654 1.00 86.88 296 GLU A O 1
ATOM 2303 N N . ASN A 1 297 ? 42.339 5.915 -11.428 1.00 76.88 297 ASN A N 1
ATOM 2304 C CA . ASN A 1 297 ? 42.954 6.225 -10.139 1.00 76.88 297 ASN A CA 1
ATOM 2305 C C . ASN A 1 297 ? 44.266 5.458 -9.942 1.00 76.88 297 ASN A C 1
ATOM 2307 O O . ASN A 1 297 ? 45.235 6.002 -9.408 1.00 76.88 297 ASN A O 1
ATOM 2311 N N . ALA A 1 298 ? 44.324 4.201 -10.385 1.00 82.88 298 ALA A N 1
ATOM 2312 C CA . ALA A 1 298 ? 45.548 3.420 -10.336 1.00 82.88 298 ALA A CA 1
ATOM 2313 C C . ALA A 1 298 ? 46.604 3.934 -11.329 1.00 82.88 298 ALA A C 1
ATOM 2315 O O . ALA A 1 298 ? 47.773 4.051 -10.965 1.00 82.88 298 ALA A O 1
ATOM 2316 N N . LEU A 1 299 ? 46.218 4.306 -12.552 1.00 90.50 299 LEU A N 1
ATOM 2317 C CA . LEU A 1 299 ? 47.131 4.914 -13.523 1.00 90.50 299 LEU A CA 1
ATOM 2318 C C . LEU A 1 299 ? 47.677 6.257 -13.032 1.00 90.50 299 LEU A C 1
ATOM 2320 O O . LEU A 1 299 ? 48.869 6.504 -13.187 1.00 90.50 299 LEU A O 1
ATOM 2324 N N . HIS A 1 300 ? 46.861 7.071 -12.363 1.00 83.81 300 HIS A N 1
ATOM 2325 C CA . HIS A 1 300 ? 47.300 8.312 -11.728 1.00 83.81 300 HIS A CA 1
ATOM 2326 C C . HIS A 1 300 ? 48.255 8.042 -10.554 1.00 83.81 300 HIS A C 1
ATOM 2328 O O . HIS A 1 300 ? 49.313 8.657 -10.452 1.00 83.81 300 HIS A O 1
ATOM 2334 N N . LYS A 1 301 ? 47.928 7.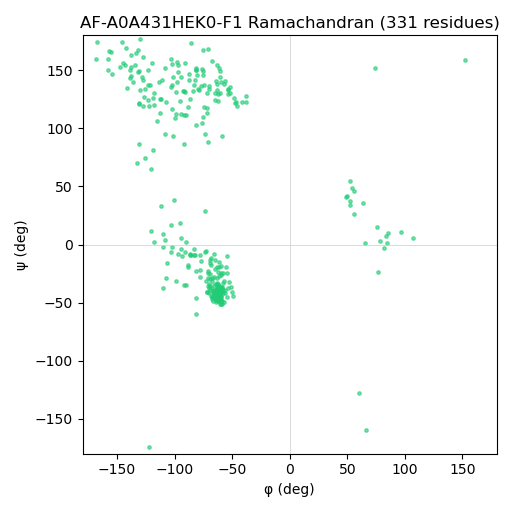072 -9.689 1.00 80.12 301 LYS A N 1
ATOM 2335 C CA . LYS A 1 301 ? 48.741 6.717 -8.513 1.00 80.12 301 LYS A CA 1
ATOM 2336 C C . LYS A 1 301 ? 50.102 6.117 -8.874 1.00 80.12 301 LYS A C 1
ATOM 2338 O O . LYS A 1 301 ? 51.089 6.405 -8.205 1.00 80.12 301 LYS A O 1
ATOM 2343 N N . TYR A 1 302 ? 50.157 5.252 -9.885 1.00 88.56 302 TYR A N 1
ATOM 2344 C CA . TYR A 1 302 ? 51.372 4.512 -10.256 1.00 88.56 302 TYR A CA 1
ATOM 2345 C C . TYR A 1 302 ? 52.071 5.083 -11.505 1.00 88.56 302 TYR A C 1
ATOM 2347 O O . TYR A 1 302 ? 53.158 4.633 -11.875 1.00 88.56 302 TYR A O 1
ATOM 2355 N N . GLY A 1 303 ? 51.465 6.061 -12.178 1.00 89.25 303 GLY A N 1
ATOM 2356 C CA . GLY A 1 303 ? 51.981 6.759 -13.361 1.00 89.25 303 GLY A CA 1
ATOM 2357 C C . GLY A 1 303 ? 51.878 5.981 -14.678 1.00 89.25 303 GLY A C 1
ATOM 2358 O O . GLY A 1 303 ? 51.876 6.577 -15.751 1.00 89.25 303 GLY A O 1
ATOM 2359 N N . SER A 1 304 ? 51.801 4.647 -14.641 1.00 94.06 304 SER A N 1
ATOM 2360 C CA . SER A 1 304 ? 51.595 3.819 -15.836 1.00 94.06 304 SER A CA 1
ATOM 2361 C C . SER A 1 304 ? 51.018 2.444 -15.497 1.00 94.06 304 SER A C 1
ATOM 2363 O O . SER A 1 304 ? 51.195 1.940 -14.387 1.00 94.06 304 SER A O 1
ATOM 2365 N N . ALA A 1 305 ? 50.401 1.783 -16.484 1.00 93.38 305 ALA A N 1
ATOM 2366 C CA . ALA A 1 305 ? 49.922 0.401 -16.353 1.00 93.38 305 ALA A CA 1
ATOM 2367 C C . ALA A 1 305 ? 51.057 -0.573 -15.985 1.00 93.38 305 ALA A C 1
ATOM 2369 O O . ALA A 1 305 ? 50.855 -1.529 -15.242 1.00 93.38 305 ALA A O 1
ATOM 2370 N N . THR A 1 306 ? 52.266 -0.299 -16.480 1.00 94.31 306 THR A N 1
ATOM 2371 C CA . THR A 1 306 ? 53.480 -1.067 -16.188 1.00 94.31 306 THR A CA 1
ATOM 2372 C C . THR A 1 306 ? 53.859 -0.979 -14.711 1.00 94.31 306 THR A C 1
ATOM 2374 O O . THR A 1 306 ? 54.062 -1.999 -14.058 1.00 94.31 306 THR A O 1
ATOM 2377 N N . ASN A 1 307 ? 53.908 0.234 -14.162 1.00 92.44 307 ASN A N 1
ATOM 2378 C CA . ASN A 1 307 ? 54.238 0.448 -12.754 1.00 92.44 307 ASN A CA 1
ATOM 2379 C C . ASN A 1 307 ? 53.132 -0.066 -11.832 1.00 92.44 307 ASN A C 1
ATOM 2381 O O . ASN A 1 307 ? 53.425 -0.632 -10.782 1.00 92.44 307 ASN A O 1
ATOM 2385 N N . TRP A 1 308 ? 51.871 0.073 -12.246 1.00 95.25 308 TRP A N 1
ATOM 2386 C CA . TRP A 1 308 ? 50.736 -0.479 -11.516 1.00 95.25 308 TRP A CA 1
ATOM 2387 C C . TRP A 1 308 ? 50.814 -2.010 -11.417 1.00 95.25 308 TRP A C 1
ATOM 2389 O O . TRP A 1 308 ? 50.639 -2.558 -10.326 1.00 95.25 308 TRP A O 1
ATOM 2399 N N . ALA A 1 309 ? 51.155 -2.689 -12.519 1.00 93.94 309 ALA A N 1
ATOM 2400 C CA . ALA A 1 309 ? 51.371 -4.135 -12.543 1.00 93.94 309 ALA A CA 1
ATOM 2401 C C . ALA A 1 309 ? 52.519 -4.562 -11.617 1.00 93.94 309 ALA A C 1
ATOM 2403 O O . ALA A 1 309 ? 52.349 -5.466 -10.800 1.00 93.94 309 ALA A O 1
ATOM 2404 N N . ARG A 1 310 ? 53.665 -3.869 -11.690 1.00 92.75 310 ARG A N 1
ATOM 2405 C CA . ARG A 1 310 ? 54.840 -4.152 -10.848 1.00 92.75 310 ARG A CA 1
ATOM 2406 C C . ARG A 1 310 ? 54.556 -3.960 -9.362 1.00 92.75 310 ARG A C 1
ATOM 2408 O O . ARG A 1 310 ? 54.954 -4.800 -8.568 1.00 92.75 310 ARG A O 1
ATOM 2415 N N . ALA A 1 311 ? 53.816 -2.914 -8.991 1.00 87.00 311 ALA A N 1
ATOM 2416 C CA . ALA A 1 311 ? 53.450 -2.645 -7.600 1.00 87.00 311 ALA A CA 1
ATOM 2417 C C . ALA A 1 311 ? 52.602 -3.761 -6.955 1.00 87.00 311 ALA A C 1
ATOM 2419 O O . ALA A 1 311 ? 52.542 -3.840 -5.732 1.00 87.00 311 ALA A O 1
ATOM 2420 N N . HIS A 1 312 ? 51.966 -4.618 -7.762 1.00 86.06 312 HIS A N 1
ATOM 2421 C CA . HIS A 1 312 ? 51.118 -5.721 -7.297 1.00 86.06 312 HIS A CA 1
ATOM 2422 C C . HIS A 1 312 ? 51.612 -7.102 -7.758 1.00 86.06 312 HIS A C 1
ATOM 2424 O O . HIS A 1 312 ? 50.882 -8.083 -7.629 1.00 86.06 312 HIS A O 1
ATOM 2430 N N . ASN A 1 313 ? 52.836 -7.196 -8.294 1.00 93.69 313 ASN A N 1
ATOM 2431 C CA . ASN A 1 313 ? 53.409 -8.428 -8.851 1.00 93.69 313 ASN A CA 1
ATOM 2432 C C . ASN A 1 313 ? 52.504 -9.120 -9.894 1.00 93.69 313 ASN A C 1
ATOM 2434 O O . ASN A 1 313 ? 52.425 -10.348 -9.958 1.00 93.69 313 ASN A O 1
ATOM 2438 N N . TRP A 1 314 ? 51.810 -8.341 -10.728 1.00 93.31 314 TRP A N 1
ATOM 2439 C CA . TRP A 1 314 ? 51.017 -8.859 -11.846 1.00 93.31 314 TRP A CA 1
ATOM 2440 C C . TRP A 1 314 ? 51.796 -8.804 -13.167 1.00 93.31 314 TRP A C 1
ATOM 2442 O O . TRP A 1 314 ? 52.652 -7.933 -13.338 1.00 93.31 314 TRP A O 1
ATOM 2452 N N . PRO A 1 315 ? 51.481 -9.672 -14.152 1.00 96.25 315 PRO A N 1
ATOM 2453 C CA . PRO A 1 315 ? 52.063 -9.554 -15.485 1.00 96.25 315 PRO A CA 1
ATOM 2454 C C . PRO A 1 315 ? 51.701 -8.210 -16.135 1.00 96.25 315 PRO A C 1
ATOM 2456 O O . PRO A 1 315 ? 50.527 -7.839 -16.199 1.00 96.25 315 PRO A O 1
ATOM 2459 N N . GLU A 1 316 ? 52.695 -7.494 -16.669 1.00 96.06 316 GLU A N 1
ATOM 2460 C CA . GLU A 1 316 ? 52.490 -6.172 -17.289 1.00 96.06 316 GLU A CA 1
ATOM 2461 C C . GLU A 1 316 ? 51.499 -6.221 -18.462 1.00 96.06 316 GLU A C 1
ATOM 2463 O O . GLU A 1 316 ? 50.702 -5.301 -18.655 1.00 96.06 316 GLU A O 1
ATOM 2468 N N . SER A 1 317 ? 51.525 -7.309 -19.237 1.00 92.62 317 SER A N 1
ATOM 2469 C CA . SER A 1 317 ? 50.610 -7.543 -20.358 1.00 92.62 317 SER A CA 1
ATOM 2470 C C . SER A 1 317 ? 49.148 -7.600 -19.916 1.00 92.62 317 SER A C 1
ATOM 2472 O O . SER A 1 317 ? 48.284 -7.088 -20.623 1.00 92.62 317 SER A O 1
ATOM 2474 N N . THR A 1 318 ? 48.876 -8.150 -18.732 1.00 92.44 318 THR A N 1
ATOM 2475 C CA . THR A 1 318 ? 47.527 -8.276 -18.171 1.00 92.44 318 THR A CA 1
ATOM 2476 C C . THR A 1 318 ? 46.932 -6.909 -17.849 1.00 92.44 318 THR A C 1
ATOM 2478 O O . THR A 1 318 ? 45.820 -6.602 -18.269 1.00 92.44 318 THR A O 1
ATOM 2481 N N . VAL A 1 319 ? 47.685 -6.044 -17.166 1.00 93.12 319 VAL A N 1
ATOM 2482 C CA . VAL A 1 319 ? 47.191 -4.707 -16.795 1.00 93.12 319 VAL A CA 1
ATOM 2483 C C . VAL A 1 319 ? 47.074 -3.799 -18.025 1.00 93.12 319 VAL A C 1
ATOM 2485 O O . VAL A 1 319 ? 46.121 -3.029 -18.141 1.00 93.12 319 VAL A O 1
ATOM 2488 N N . ARG A 1 320 ? 47.987 -3.922 -19.002 1.00 96.06 320 ARG A N 1
ATOM 2489 C CA . ARG A 1 320 ? 47.862 -3.218 -20.293 1.00 96.06 320 ARG A CA 1
ATOM 2490 C C . ARG A 1 320 ? 46.628 -3.670 -21.078 1.00 96.06 320 ARG A C 1
ATOM 2492 O O . ARG A 1 320 ? 45.964 -2.830 -21.686 1.00 96.06 320 ARG A O 1
ATOM 2499 N N . ASP A 1 321 ? 46.301 -4.964 -21.053 1.00 95.94 321 ASP A N 1
ATOM 2500 C CA . ASP A 1 321 ? 45.082 -5.489 -21.674 1.00 95.94 321 ASP A CA 1
ATOM 2501 C C . ASP A 1 321 ? 43.818 -4.906 -21.033 1.00 95.94 321 ASP A C 1
ATOM 2503 O O . ASP A 1 321 ? 42.907 -4.493 -21.751 1.00 95.94 321 ASP A O 1
ATOM 2507 N N . TRP A 1 322 ? 43.782 -4.782 -19.704 1.00 96.38 322 TRP A N 1
ATOM 2508 C CA . TRP A 1 322 ? 42.655 -4.167 -19.002 1.00 96.38 322 TRP A CA 1
ATOM 2509 C C . TRP A 1 322 ? 42.402 -2.730 -19.446 1.00 96.38 322 TRP A C 1
ATOM 2511 O O . TRP A 1 322 ? 41.288 -2.394 -19.846 1.00 96.38 322 TRP A O 1
ATOM 2521 N N . VAL A 1 323 ? 43.449 -1.901 -19.450 1.00 95.62 323 VAL A N 1
ATOM 2522 C CA . VAL A 1 323 ? 43.355 -0.498 -19.883 1.00 95.62 323 VAL A CA 1
ATOM 2523 C C . VAL A 1 323 ? 42.903 -0.413 -21.341 1.00 95.62 323 VAL A C 1
ATOM 2525 O O . VAL A 1 323 ? 42.023 0.378 -21.672 1.00 95.62 323 VAL A O 1
ATOM 2528 N N . ARG A 1 324 ? 43.439 -1.272 -22.218 1.00 97.12 324 ARG A N 1
ATOM 2529 C CA . ARG A 1 324 ? 43.023 -1.351 -23.625 1.00 97.12 324 ARG A CA 1
ATOM 2530 C C . ARG A 1 324 ? 41.543 -1.709 -23.770 1.00 97.12 324 ARG A C 1
ATOM 2532 O O . ARG A 1 324 ? 40.851 -1.085 -24.570 1.00 97.12 324 ARG A O 1
ATOM 2539 N N . ARG A 1 325 ? 41.062 -2.715 -23.033 1.00 96.38 325 ARG A N 1
ATOM 2540 C CA . ARG A 1 325 ? 39.660 -3.157 -23.077 1.00 96.38 325 ARG A CA 1
ATOM 2541 C C . ARG A 1 325 ? 38.722 -2.050 -22.604 1.00 96.38 325 ARG A C 1
ATOM 2543 O O . ARG A 1 325 ? 37.749 -1.774 -23.294 1.00 96.38 325 ARG A O 1
ATOM 2550 N N . LEU A 1 326 ? 39.063 -1.365 -21.515 1.00 91.44 326 LEU A N 1
ATOM 2551 C CA . LEU A 1 326 ? 38.281 -0.239 -21.000 1.00 91.44 326 LEU A CA 1
ATOM 2552 C C . LEU A 1 326 ? 38.271 0.950 -21.978 1.00 91.44 326 LEU A C 1
ATOM 2554 O O . LEU A 1 326 ? 37.203 1.485 -22.264 1.00 91.44 326 LEU A O 1
ATOM 2558 N N . ARG A 1 327 ? 39.410 1.306 -22.593 1.00 94.75 327 ARG A N 1
ATOM 2559 C CA . ARG A 1 327 ? 39.457 2.338 -23.650 1.00 94.75 327 ARG A CA 1
ATOM 2560 C C . ARG A 1 327 ? 38.616 1.969 -24.872 1.00 94.75 327 ARG A C 1
ATOM 2562 O O . ARG A 1 327 ? 37.912 2.816 -25.409 1.00 94.75 327 ARG A O 1
ATOM 2569 N N . LYS A 1 328 ? 38.630 0.697 -25.293 1.00 94.69 328 LYS A N 1
ATOM 2570 C CA . LYS A 1 328 ? 37.791 0.205 -26.403 1.00 94.69 328 LYS A CA 1
ATOM 2571 C C . LYS A 1 328 ? 36.294 0.313 -26.092 1.00 94.69 328 LYS A C 1
ATOM 2573 O O . LYS A 1 328 ? 35.499 0.464 -27.012 1.00 94.69 328 LYS A O 1
ATOM 2578 N N . MET A 1 329 ? 35.922 0.243 -24.814 1.00 86.62 329 MET A N 1
ATOM 2579 C CA . MET A 1 329 ? 34.547 0.455 -24.354 1.00 86.62 329 MET A CA 1
ATOM 2580 C C . MET A 1 329 ? 34.156 1.937 -24.287 1.00 86.62 329 MET A C 1
ATOM 2582 O O . MET A 1 329 ? 32.978 2.222 -24.120 1.00 86.62 329 MET A O 1
ATOM 2586 N N . GLY A 1 330 ? 35.104 2.865 -24.457 1.00 86.50 330 GLY A N 1
ATOM 2587 C CA . GLY A 1 330 ? 34.863 4.309 -24.417 1.00 86.50 330 GLY A CA 1
ATOM 2588 C C . GLY A 1 330 ? 35.389 5.010 -23.163 1.00 86.50 330 GLY A C 1
ATOM 2589 O O . GLY A 1 330 ? 35.146 6.204 -23.007 1.00 86.50 330 GLY A O 1
ATOM 2590 N N . ALA A 1 331 ? 36.116 4.310 -22.281 1.00 87.94 331 ALA A N 1
ATOM 2591 C CA . ALA A 1 331 ? 36.739 4.931 -21.114 1.00 87.94 331 ALA A CA 1
ATOM 2592 C C . ALA A 1 331 ? 37.915 5.840 -21.514 1.00 87.94 331 ALA A C 1
ATOM 2594 O O . ALA A 1 331 ? 38.771 5.453 -22.313 1.00 87.94 331 ALA A O 1
ATOM 2595 N N . ASN A 1 332 ? 37.992 7.022 -20.909 1.00 87.19 332 ASN A N 1
ATOM 2596 C CA . ASN A 1 332 ? 39.095 7.964 -21.053 1.00 87.19 332 ASN A CA 1
ATOM 2597 C C . ASN A 1 332 ? 40.139 7.717 -19.949 1.00 87.19 332 ASN A C 1
ATOM 2599 O O . ASN A 1 332 ? 40.046 8.295 -18.869 1.00 87.19 332 ASN A O 1
ATOM 2603 N N . LEU A 1 333 ? 41.075 6.799 -20.209 1.00 84.56 333 LEU A N 1
ATOM 2604 C CA . LEU A 1 333 ? 42.148 6.346 -19.304 1.00 84.56 333 LEU A CA 1
ATOM 2605 C C . LEU A 1 333 ? 43.524 6.709 -19.845 1.00 84.56 333 LEU A C 1
ATOM 2607 O O . LEU A 1 333 ? 43.637 6.767 -21.088 1.00 84.56 333 LEU A O 1
#

Nearest PDB structures (foldseek):
  2ych-assembly1_A  TM=3.362E-01  e=6.692E+00  Thermus thermophilus HB27